Protein AF-A0A849ZB50-F1 (afdb_monomer)

Mean predicted aligned error: 14.37 Å

Solvent-accessible surface area (backbone atoms only — not comparable to full-atom values): 15977 Å² total; per-residue (Å²): 142,88,82,88,81,87,85,85,84,85,86,82,88,84,78,96,76,82,84,82,86,90,79,83,88,83,92,86,80,90,80,86,80,90,82,81,87,81,85,86,82,88,80,87,81,88,83,80,86,83,87,79,85,78,80,84,80,87,78,79,89,79,86,87,82,86,80,84,71,78,78,71,69,94,52,63,97,84,44,68,82,87,70,67,65,63,54,53,50,76,43,47,48,75,45,69,67,59,46,64,70,46,38,45,79,43,51,33,69,48,74,54,97,37,23,40,38,18,23,27,28,84,90,59,44,46,2,34,41,29,43,62,54,53,22,52,32,71,65,15,38,37,34,35,31,43,77,38,64,10,60,82,75,23,28,25,32,46,37,40,29,54,80,74,90,79,74,45,59,31,42,36,43,38,30,35,71,53,38,36,36,32,27,38,57,66,75,38,78,74,46,72,44,86,34,45,54,92,62,40,29,28,40,33,46,31,27,45,97,60,29,34,38,37,32,35,13,67,74,80,77,48,44,46,73,74,50,72,45,77,45,63,93,78,60,52,49,26,35,46,36,42,33,16,43,69,72,81,90,68,61,73,35,41,20,30,35,31,65,29,34,37,34,41,101

Radius of gyration: 25.53 Å; Cα contacts (8 Å, |Δi|>4): 528; chains: 1; bounding box: 41×83×82 Å

Foldseek 3Di:
DDDDDDDDDDDDDDDDDDDDDDDDDDDDDDDYDDDDDDDDDDDDDDDDDDDDDDDDDDDDDDDDDDDDDPPDQPAPPQFDPDQPAQDADFQQLPDVVCQVQFKDWFADWDRPPSKIKWFAAPVGAKTKIKTPFWFFQESHKKKWFFPDAWAPPKWKKKWKADDDPPAQRIWIFTDHQFKTFTAHRPRHTPFMDTDHSQQWRMWMWGHYPQKTWTWTHRPVRTIDTRDMDGRPPPVRIIMIMIIIHGDDDDRTIMIMIGRIRDHHD

Nearest PDB structures (foldseek):
  3mep-assembly1_A  TM=6.155E-01  e=5.163E-06  Pectobacterium atrosepticum SCRI1043
  2e6v-assembly4_D  TM=6.455E-01  e=1.534E-05  Canis lupus familiaris
  5zbt-assembly1_A  TM=6.927E-01  e=9.414E-05  Entamoeba histolytica HM-1:IMSS-A
  3o12-assembly1_A  TM=5.870E-01  e=2.576E-05  Saccharomyces cerevisiae
  8c8g-assembly1_B  TM=4.475E-01  e=4.364E-03  Weissella oryzae

Secondary structure (DSSP, 8-state):
-------PPP-------------------------------PPP--------------PPP------------SS-TTSPPPPPP-S-EEE-S--HHHHHHHEEEESEEEEETTEEEEE-BTTTBSEEEEESS-EE-TT-EEEEEEEEPPPTTEEEEEEEE-SSSSSS-EEEEEE-SSEEEEEETTTEEEEEEE--TTT--EEEEEEETTEEEEEEESSSSSEEEEEEEEPPTTTTEEEEEEEEEESSS-SS-EEEEEEEEE---

Structure (mmCIF, N/CA/C/O backbone):
data_AF-A0A849ZB5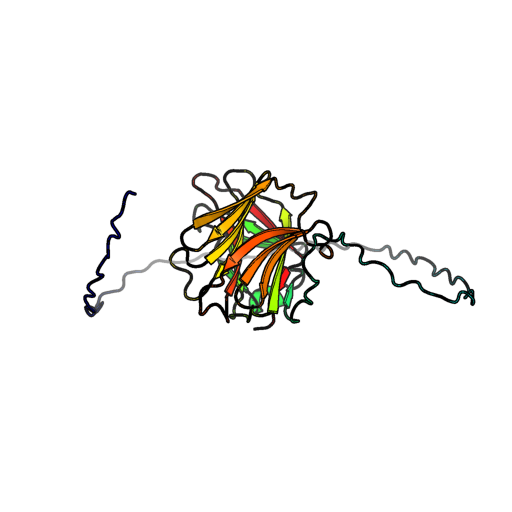0-F1
#
_entry.id   AF-A0A849ZB50-F1
#
loop_
_atom_site.group_PDB
_atom_site.id
_atom_site.type_symbol
_atom_site.label_atom_id
_atom_site.label_alt_id
_atom_site.label_comp_id
_atom_site.label_asym_id
_atom_site.label_entity_id
_atom_site.label_seq_id
_atom_site.pdbx_PDB_ins_code
_atom_site.Cartn_x
_atom_site.Cartn_y
_atom_site.Cartn_z
_atom_site.occupancy
_atom_site.B_iso_or_equiv
_atom_site.auth_seq_id
_atom_site.auth_comp_id
_atom_site.auth_asym_id
_atom_site.auth_atom_id
_atom_site.pdbx_PDB_model_num
ATOM 1 N N . MET A 1 1 ? -3.012 42.272 25.956 1.00 47.69 1 MET A N 1
ATOM 2 C CA . MET A 1 1 ? -4.357 42.435 25.358 1.00 47.69 1 MET A CA 1
ATOM 3 C C . MET A 1 1 ? -4.210 42.857 23.901 1.00 47.69 1 MET A C 1
ATOM 5 O O . MET A 1 1 ? -3.946 44.022 23.643 1.00 47.69 1 MET A O 1
ATOM 9 N N . ARG A 1 2 ? -4.326 41.927 22.950 1.00 38.00 2 ARG A N 1
ATOM 10 C CA . ARG A 1 2 ? -4.531 42.228 21.524 1.00 38.00 2 ARG A CA 1
ATOM 11 C C . ARG A 1 2 ? -5.563 41.232 20.997 1.00 38.00 2 ARG A C 1
ATOM 13 O O . ARG A 1 2 ? -5.393 40.032 21.169 1.00 38.00 2 ARG A O 1
ATOM 20 N N . ARG A 1 3 ? -6.672 41.769 20.489 1.00 45.25 3 ARG A N 1
ATOM 21 C CA . ARG A 1 3 ? -7.810 41.067 19.886 1.00 45.25 3 ARG A CA 1
ATOM 22 C C . ARG A 1 3 ? -7.753 41.225 18.364 1.00 45.25 3 ARG A C 1
ATOM 24 O O . ARG A 1 3 ? -7.306 42.269 17.899 1.00 45.25 3 ARG A O 1
ATOM 31 N N . ALA A 1 4 ? -8.396 40.258 17.704 1.00 42.94 4 ALA A N 1
ATOM 32 C CA . ALA A 1 4 ? -9.006 40.291 16.368 1.00 42.94 4 ALA A CA 1
ATOM 33 C C . ALA A 1 4 ? -8.046 40.231 15.156 1.00 42.94 4 ALA A C 1
ATOM 35 O O . ALA A 1 4 ? -6.952 40.770 15.203 1.00 42.94 4 ALA A O 1
ATOM 36 N N . GLY A 1 5 ? -8.402 39.578 14.046 1.00 41.56 5 GLY A N 1
ATOM 37 C CA . GLY A 1 5 ? -9.747 39.208 13.598 1.00 41.56 5 GLY A CA 1
ATOM 38 C C . GLY A 1 5 ? -9.802 37.905 12.800 1.00 41.56 5 GLY A C 1
ATOM 39 O O . GLY A 1 5 ? -8.839 37.505 12.154 1.00 41.56 5 GLY A O 1
ATOM 40 N N . ALA A 1 6 ? -10.964 37.262 12.883 1.00 46.72 6 ALA A N 1
ATOM 41 C CA . ALA A 1 6 ? -11.353 36.125 12.067 1.00 46.72 6 ALA A CA 1
ATOM 42 C C . ALA A 1 6 ? -11.849 36.624 10.703 1.00 46.72 6 ALA A C 1
ATOM 44 O O . ALA A 1 6 ? -12.684 37.529 10.640 1.00 46.72 6 ALA A O 1
ATOM 45 N N . LEU A 1 7 ? -11.342 36.025 9.628 1.00 48.00 7 LEU A N 1
ATOM 46 C CA . LEU A 1 7 ? -11.836 36.222 8.271 1.00 48.00 7 LEU A CA 1
ATOM 47 C C . LEU A 1 7 ? -12.874 35.125 7.988 1.00 48.00 7 LEU A C 1
ATOM 49 O O . LEU A 1 7 ? -12.538 33.945 7.969 1.00 48.00 7 LEU A O 1
ATOM 53 N N . SER A 1 8 ? -14.140 35.510 7.817 1.00 44.69 8 SER A N 1
ATOM 54 C CA . SER A 1 8 ? -15.189 34.631 7.285 1.00 44.69 8 SER A CA 1
ATOM 55 C C . SER A 1 8 ? -15.115 34.630 5.764 1.00 44.69 8 SER A C 1
ATOM 57 O O . SER A 1 8 ? -15.222 35.690 5.148 1.00 44.69 8 SER A O 1
ATOM 59 N N . LEU A 1 9 ? -14.957 33.450 5.168 1.00 49.31 9 LEU A N 1
ATOM 60 C CA . LEU A 1 9 ? -15.066 33.242 3.728 1.00 49.31 9 LEU A CA 1
ATOM 61 C C . LEU A 1 9 ? -16.471 32.718 3.410 1.00 49.31 9 LEU A C 1
ATOM 63 O O . LEU A 1 9 ? -16.878 31.666 3.895 1.00 49.31 9 LEU A O 1
ATOM 67 N N . ILE A 1 10 ? -17.209 33.483 2.609 1.00 48.28 10 ILE A N 1
ATOM 68 C CA . ILE A 1 10 ? -18.522 33.125 2.068 1.00 48.28 10 ILE A CA 1
ATOM 69 C C . ILE A 1 10 ? -18.285 32.450 0.714 1.00 48.28 10 ILE A C 1
ATOM 71 O O . ILE A 1 10 ? -17.751 33.082 -0.195 1.00 48.28 10 ILE A O 1
ATOM 75 N N . ILE A 1 11 ? -18.690 31.186 0.574 1.00 43.50 11 ILE A N 1
ATOM 76 C CA . ILE A 1 11 ? -18.728 30.482 -0.714 1.00 43.50 11 ILE A CA 1
ATOM 77 C C . ILE A 1 11 ? -20.127 30.672 -1.304 1.00 43.50 11 ILE A C 1
ATOM 79 O O . ILE A 1 11 ? -21.119 30.212 -0.740 1.00 43.50 11 ILE A O 1
ATOM 83 N N . LEU A 1 12 ? -20.203 31.376 -2.434 1.00 48.97 12 LEU A N 1
ATOM 84 C CA . LEU A 1 12 ? -21.401 31.465 -3.265 1.00 48.97 12 LEU A CA 1
ATOM 85 C C . LEU A 1 12 ? -21.352 30.357 -4.317 1.00 48.97 12 LEU A C 1
ATOM 87 O O . LEU A 1 12 ? -20.401 30.269 -5.090 1.00 48.97 12 LEU A O 1
ATOM 91 N N . GLY A 1 13 ? -22.391 29.524 -4.329 1.00 42.75 13 GLY A N 1
ATOM 92 C CA . GLY A 1 13 ? -22.624 28.526 -5.362 1.00 42.75 13 GLY A CA 1
ATOM 93 C C . GLY A 1 13 ? -23.176 29.132 -6.653 1.00 42.75 13 GLY A C 1
ATOM 94 O O . GLY A 1 13 ? -23.991 30.052 -6.632 1.00 42.75 13 GLY A O 1
ATOM 95 N N . ALA A 1 14 ? -22.744 28.562 -7.770 1.00 41.06 14 ALA A N 1
ATOM 96 C CA . ALA A 1 14 ? -23.364 28.583 -9.092 1.00 41.06 14 ALA A CA 1
ATOM 97 C C . ALA A 1 14 ? -22.643 27.478 -9.882 1.00 41.06 14 ALA A C 1
ATOM 99 O O . ALA A 1 14 ? -21.435 27.335 -9.749 1.00 41.06 14 ALA A O 1
ATOM 100 N N . GLY A 1 15 ? -23.246 26.627 -10.690 1.00 34.91 15 GLY A N 1
ATOM 101 C CA . GLY A 1 15 ? -24.595 26.486 -11.203 1.00 34.91 15 GLY A CA 1
ATOM 102 C C . GLY A 1 15 ? -24.469 25.402 -12.277 1.00 34.91 15 GLY A C 1
ATOM 103 O O . GLY A 1 15 ? -23.482 25.376 -13.011 1.00 34.91 15 GLY A O 1
ATOM 104 N N . CYS A 1 16 ? -25.409 24.464 -12.320 1.00 42.25 16 CYS A N 1
ATOM 105 C CA . CYS A 1 16 ? -25.448 23.426 -13.342 1.00 42.25 16 CYS A CA 1
ATOM 106 C C . CYS A 1 16 ? -25.582 24.070 -14.729 1.00 42.25 16 CYS A C 1
ATOM 108 O O . CYS A 1 16 ? -26.482 24.886 -14.937 1.00 42.25 16 CYS A O 1
ATOM 110 N N . VAL A 1 17 ? -24.735 23.675 -15.680 1.00 42.56 17 VAL A N 1
ATOM 111 C CA . VAL A 1 17 ? -24.965 23.927 -17.105 1.00 42.56 17 VAL A CA 1
ATOM 112 C C . VAL A 1 17 ? -24.897 22.594 -17.831 1.00 42.56 17 VAL A C 1
ATOM 114 O O . VAL A 1 17 ? -23.999 21.788 -17.600 1.00 42.56 17 VAL A O 1
ATOM 117 N N . ALA A 1 18 ? -25.929 22.372 -18.633 1.00 37.00 18 ALA A N 1
ATOM 118 C CA . ALA A 1 18 ? -26.168 21.186 -19.422 1.00 37.00 18 ALA A CA 1
ATOM 119 C C . ALA A 1 18 ? -25.193 21.044 -20.603 1.00 37.00 18 ALA A C 1
ATOM 121 O O . ALA A 1 18 ? -24.625 22.023 -21.084 1.00 37.00 18 ALA A O 1
ATOM 122 N N . ASP A 1 19 ? -25.090 19.787 -21.028 1.00 40.81 19 ASP A N 1
ATOM 123 C CA . ASP A 1 19 ? -24.633 19.208 -22.297 1.00 40.81 19 ASP A CA 1
ATOM 124 C C . ASP A 1 19 ? -24.573 20.135 -23.529 1.00 40.81 19 ASP A C 1
ATOM 126 O O . ASP A 1 19 ? -25.414 21.024 -23.707 1.00 40.81 19 ASP A O 1
ATOM 130 N N . PRO A 1 20 ? -23.699 19.798 -24.494 1.00 55.22 20 PRO A N 1
ATOM 131 C CA . PRO A 1 20 ? -24.294 19.299 -25.731 1.00 55.22 20 PRO A CA 1
ATOM 132 C C . PRO A 1 20 ? -23.613 18.051 -26.321 1.00 55.22 20 PRO A C 1
ATOM 134 O O . PRO A 1 20 ? -22.439 18.061 -26.679 1.00 55.22 20 PRO A O 1
ATOM 137 N N . VAL A 1 21 ? -24.442 17.022 -26.532 1.00 44.25 21 VAL A N 1
ATOM 138 C CA . VAL A 1 21 ? -24.738 16.378 -27.828 1.00 44.25 21 VAL A CA 1
ATOM 139 C C . VAL A 1 21 ? -23.559 16.293 -28.804 1.00 44.25 21 VAL A C 1
ATOM 141 O O . VAL A 1 21 ? -23.244 17.246 -29.518 1.00 44.25 21 VAL A O 1
ATOM 144 N N . PHE A 1 22 ? -22.997 15.089 -28.925 1.00 43.28 22 PHE A N 1
ATOM 145 C CA . PHE A 1 22 ? -22.114 14.709 -30.025 1.00 43.28 22 PHE A CA 1
ATOM 146 C C . PHE A 1 22 ? -22.928 13.972 -31.102 1.00 43.28 22 PHE A C 1
ATOM 148 O O . PHE A 1 22 ? -23.238 12.789 -30.967 1.00 43.28 22 PHE A O 1
ATOM 155 N N . GLU A 1 23 ? -23.283 14.674 -32.179 1.00 43.81 23 GLU A N 1
ATOM 156 C CA . GLU A 1 23 ? -23.720 14.062 -33.435 1.00 43.81 23 GLU A CA 1
ATOM 157 C C . GLU A 1 23 ? -22.569 14.076 -34.452 1.00 43.81 23 GLU A C 1
ATOM 159 O O . GLU A 1 23 ? -22.080 15.134 -34.838 1.00 43.81 23 GLU A O 1
ATOM 164 N N . GLY A 1 24 ? -22.230 12.894 -34.975 1.00 39.22 24 GLY A N 1
ATOM 165 C CA . GLY A 1 24 ? -22.187 12.722 -36.427 1.00 39.22 24 GLY A CA 1
ATOM 166 C C . GLY A 1 24 ? -20.837 12.568 -37.140 1.00 39.22 24 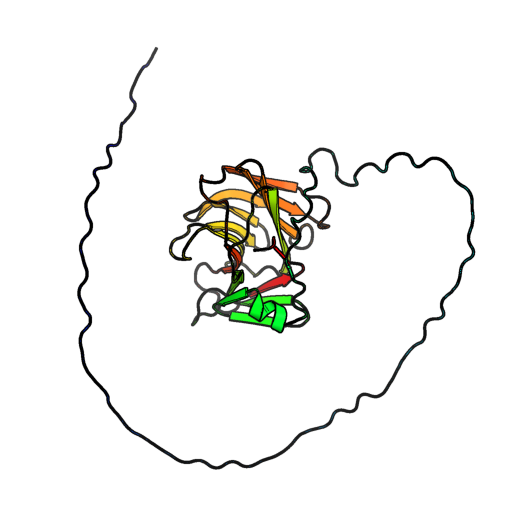GLY A C 1
ATOM 167 O O . GLY A 1 24 ? -19.966 13.429 -37.095 1.00 39.22 24 GLY A O 1
ATOM 168 N N . THR A 1 25 ? -20.831 11.538 -38.002 1.00 44.25 25 THR A N 1
ATOM 169 C CA . THR A 1 25 ? -20.002 11.316 -39.210 1.00 44.25 25 THR A CA 1
ATOM 170 C C . THR A 1 25 ? -18.591 10.768 -38.962 1.00 44.25 25 THR A C 1
ATOM 172 O O . THR A 1 25 ? -17.832 11.316 -38.185 1.00 44.25 25 THR A O 1
ATOM 175 N N . GLY A 1 26 ? -18.120 9.680 -39.570 1.00 36.53 26 GLY A N 1
ATOM 176 C CA . GLY A 1 26 ? -18.575 8.806 -40.653 1.00 36.53 26 GLY A CA 1
ATOM 177 C C . GLY A 1 26 ? -17.389 7.884 -41.037 1.00 36.53 26 GLY A C 1
ATOM 178 O O . GLY A 1 26 ? -16.274 8.124 -40.574 1.0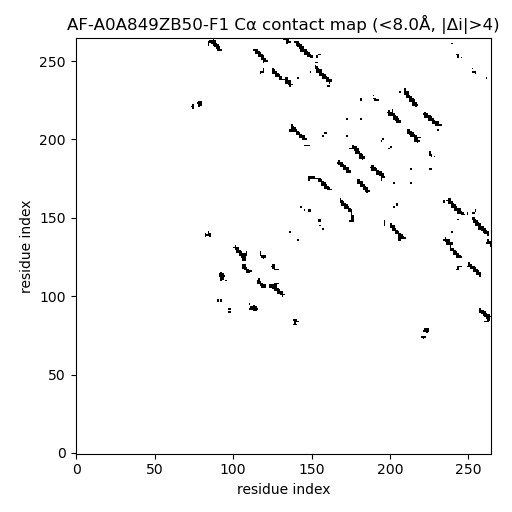0 36.53 26 GLY A O 1
ATOM 179 N N . PRO A 1 27 ? -17.590 6.821 -41.837 1.00 63.16 27 PRO A N 1
ATOM 180 C CA . PRO A 1 27 ? -16.601 5.760 -42.029 1.00 63.16 27 PRO A CA 1
ATOM 181 C C . PRO A 1 27 ? -15.718 5.960 -43.275 1.00 63.16 27 PRO A C 1
ATOM 183 O O . PRO A 1 27 ? -16.191 6.350 -44.341 1.00 63.16 27 PRO A O 1
ATOM 186 N N . SER A 1 28 ? -14.443 5.599 -43.165 1.00 52.56 28 SER A N 1
ATOM 187 C CA . SER A 1 28 ? -13.507 5.316 -44.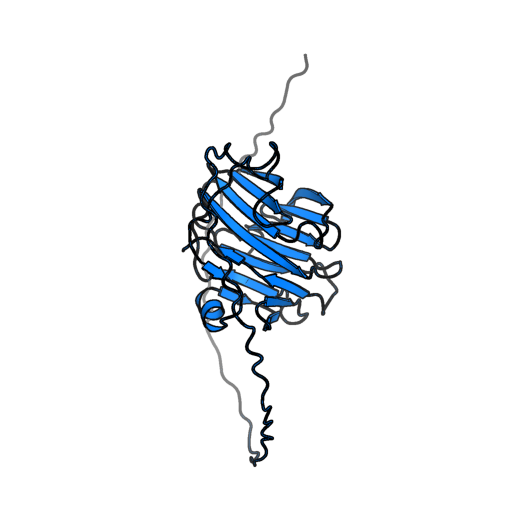265 1.00 52.56 28 SER A CA 1
ATOM 188 C C . SER A 1 28 ? -12.370 4.479 -43.664 1.00 52.56 28 SER A C 1
ATOM 190 O O . SER A 1 28 ? -12.018 4.668 -42.509 1.00 52.56 28 SER A O 1
ATOM 192 N N . GLY A 1 29 ? -11.746 3.485 -44.277 1.00 40.69 29 GLY A N 1
ATOM 193 C CA . GLY A 1 29 ? -11.794 2.836 -45.577 1.00 40.69 29 GLY A CA 1
ATOM 194 C C . GLY A 1 29 ? -10.663 1.793 -45.517 1.00 40.69 29 GLY A C 1
ATOM 195 O O . GLY A 1 29 ? -9.588 2.083 -45.013 1.00 40.69 29 GLY A O 1
ATOM 196 N N . SER A 1 30 ? -10.957 0.530 -45.823 1.00 43.53 30 SER A N 1
ATOM 197 C CA . SER A 1 30 ? -10.349 -0.253 -46.914 1.00 43.53 30 SER A CA 1
ATOM 198 C C . SER A 1 30 ? -8.844 -0.576 -46.847 1.00 43.53 30 SER A C 1
ATOM 200 O O . SER A 1 30 ? -8.003 0.315 -46.880 1.00 43.53 30 SER A O 1
ATOM 202 N N . GLY A 1 31 ? -8.537 -1.872 -46.984 1.00 40.12 31 GLY A N 1
ATOM 203 C CA . GLY A 1 31 ? -7.235 -2.413 -47.408 1.00 40.12 31 GLY A CA 1
ATOM 204 C C . GLY A 1 31 ? -6.759 -3.485 -46.433 1.00 40.12 31 GLY A C 1
ATOM 205 O O . GLY A 1 31 ? -6.360 -3.157 -45.330 1.00 40.12 31 GLY A O 1
ATOM 206 N N . GLY A 1 32 ? -6.962 -4.778 -46.700 1.00 41.16 32 GLY A N 1
ATOM 207 C CA . GLY A 1 32 ? -6.136 -5.582 -47.615 1.00 41.16 32 GLY A CA 1
ATOM 208 C C . GLY A 1 32 ? -5.056 -6.273 -46.766 1.00 41.16 32 GLY A C 1
ATOM 209 O O . GLY A 1 32 ? -4.428 -5.626 -45.950 1.00 41.16 32 GLY A O 1
ATOM 210 N N . GLY A 1 33 ? -4.781 -7.567 -46.797 1.00 40.31 33 GLY A N 1
ATOM 211 C CA . GLY A 1 33 ? -5.109 -8.648 -47.703 1.00 40.31 33 GLY A CA 1
ATOM 212 C C . GLY A 1 33 ? -3.919 -9.610 -47.644 1.00 40.31 33 GLY A C 1
ATOM 213 O O . GLY A 1 33 ? -2.803 -9.191 -47.916 1.00 40.31 33 GLY A O 1
ATOM 214 N N . GLY A 1 34 ? -4.173 -10.880 -47.320 1.00 38.62 34 GLY A N 1
ATOM 215 C CA . GLY A 1 34 ? -3.306 -12.015 -47.658 1.00 38.62 34 GLY A CA 1
ATOM 216 C C . GLY A 1 34 ? -2.099 -12.291 -46.753 1.00 38.62 34 GLY A C 1
ATOM 217 O O . GLY A 1 34 ? -1.346 -11.397 -46.394 1.00 38.62 34 GLY A O 1
ATOM 218 N N . GLY A 1 35 ? -1.866 -13.577 -46.468 1.00 37.62 35 GLY A N 1
ATOM 219 C CA . GLY A 1 35 ? -0.556 -14.034 -45.998 1.00 37.62 35 GLY A CA 1
ATOM 220 C C . GLY A 1 35 ? -0.565 -15.291 -45.138 1.00 37.62 35 GLY A C 1
ATOM 221 O O . GLY A 1 35 ? -0.378 -15.203 -43.938 1.00 37.62 35 GLY A O 1
ATOM 222 N N . ALA A 1 36 ? -0.803 -16.431 -45.784 1.00 39.94 36 ALA A N 1
ATOM 223 C CA . ALA A 1 36 ? -0.463 -17.810 -45.412 1.00 39.94 36 ALA A CA 1
ATOM 224 C C . ALA A 1 36 ? 0.217 -18.114 -44.049 1.00 39.94 36 ALA A C 1
ATOM 226 O O . ALA A 1 36 ? 1.311 -17.642 -43.753 1.00 39.94 36 ALA A O 1
ATOM 227 N N . SER A 1 37 ? -0.352 -19.086 -43.323 1.00 45.31 37 SER A N 1
ATOM 228 C CA . SER A 1 37 ? 0.400 -20.003 -42.444 1.00 45.31 37 SER A CA 1
ATOM 229 C C . SER A 1 37 ? 1.351 -20.889 -43.273 1.00 45.31 37 SER A C 1
ATOM 231 O O . SER A 1 37 ? 1.044 -21.167 -44.437 1.00 45.31 37 SER A O 1
ATOM 233 N N . PRO A 1 38 ? 2.463 -21.398 -42.701 1.00 58.44 38 PRO A N 1
ATOM 234 C CA . PRO A 1 38 ? 2.359 -22.682 -41.996 1.00 58.44 38 PRO A CA 1
ATOM 235 C C . PRO A 1 38 ? 3.292 -22.875 -40.777 1.00 58.44 38 PRO A C 1
ATOM 237 O O . PRO A 1 38 ? 4.425 -22.420 -40.757 1.00 58.44 38 PRO A O 1
ATOM 240 N N . ALA A 1 39 ? 2.759 -23.637 -39.816 1.00 45.22 39 ALA A N 1
ATOM 241 C CA . ALA A 1 39 ? 3.324 -24.795 -39.106 1.00 45.22 39 ALA A CA 1
ATOM 242 C C . ALA A 1 39 ? 4.722 -24.784 -38.437 1.00 45.22 39 ALA A C 1
ATOM 244 O O . ALA A 1 39 ? 5.707 -24.267 -38.947 1.00 45.22 39 ALA A O 1
ATOM 245 N N . THR A 1 40 ? 4.776 -25.618 -37.382 1.00 44.47 40 THR A N 1
ATOM 246 C CA . THR A 1 40 ? 5.939 -26.273 -36.735 1.00 44.47 40 THR A CA 1
ATOM 247 C C . THR A 1 40 ? 6.808 -25.374 -35.844 1.00 44.47 40 THR A C 1
ATOM 249 O O . THR A 1 40 ? 7.143 -24.266 -36.216 1.00 44.47 40 THR A O 1
ATOM 252 N N . THR A 1 41 ? 7.200 -25.741 -34.620 1.00 47.09 41 THR A N 1
ATOM 253 C CA . THR A 1 41 ? 7.438 -27.070 -34.029 1.00 47.09 41 THR A CA 1
ATOM 254 C C . THR A 1 41 ? 7.498 -26.923 -32.505 1.00 47.09 41 THR A C 1
ATOM 256 O O . THR A 1 41 ? 8.130 -25.997 -32.006 1.00 47.09 41 THR A O 1
ATOM 259 N N . SER A 1 42 ? 6.903 -27.859 -31.769 1.00 50.41 42 SER A N 1
ATOM 260 C CA . SER A 1 42 ? 7.168 -28.060 -30.341 1.00 50.41 42 SER A CA 1
ATOM 261 C C . SER A 1 42 ? 8.547 -28.697 -30.136 1.00 50.41 42 SER A C 1
ATOM 263 O O . SER A 1 42 ? 8.882 -29.638 -30.858 1.00 50.41 42 SER A O 1
ATOM 265 N N . PRO A 1 43 ? 9.283 -28.316 -29.086 1.00 65.56 43 PRO A N 1
ATOM 266 C CA . PRO A 1 43 ? 10.111 -29.258 -28.357 1.00 65.56 43 PRO A CA 1
ATOM 267 C C . PRO A 1 43 ? 9.420 -29.641 -27.045 1.00 65.56 43 PRO A C 1
ATOM 269 O O . PRO A 1 43 ? 9.105 -28.804 -26.205 1.00 65.56 43 PRO A O 1
ATOM 272 N N . ALA A 1 44 ? 9.187 -30.942 -26.893 1.00 49.50 44 ALA A N 1
ATOM 273 C CA . ALA A 1 44 ? 8.910 -31.562 -25.612 1.00 49.50 44 ALA A CA 1
ATOM 274 C C . ALA A 1 44 ? 10.199 -31.561 -24.779 1.00 49.50 44 ALA A C 1
ATOM 276 O O . ALA A 1 44 ? 11.205 -32.133 -25.198 1.00 49.50 44 ALA A O 1
ATOM 277 N N . SER A 1 45 ? 10.166 -30.953 -23.599 1.00 59.41 45 SER A N 1
ATOM 278 C CA . SER A 1 45 ? 11.174 -31.142 -22.558 1.00 59.41 45 SER A CA 1
ATOM 279 C C . SER A 1 45 ? 10.605 -32.071 -21.489 1.00 59.41 45 SER A C 1
ATOM 281 O O . SER A 1 45 ? 9.872 -31.677 -20.589 1.00 59.41 45 SER A O 1
ATOM 283 N N . THR A 1 46 ? 10.957 -33.347 -21.609 1.00 50.44 46 THR A N 1
ATOM 284 C CA . THR A 1 46 ? 10.962 -34.312 -20.509 1.00 50.44 46 THR A CA 1
ATOM 285 C C . THR A 1 46 ? 11.976 -33.874 -19.454 1.00 50.44 46 THR A C 1
ATOM 287 O O . THR A 1 46 ? 13.177 -33.902 -19.725 1.00 50.44 46 THR A O 1
ATOM 290 N N . SER A 1 47 ? 11.519 -33.537 -18.249 1.00 56.88 47 SER A N 1
ATOM 291 C CA . SER A 1 47 ? 12.339 -33.616 -17.040 1.00 56.88 47 SER A CA 1
ATOM 292 C C . SER A 1 47 ? 11.810 -34.739 -16.150 1.00 56.88 47 SER A C 1
ATOM 294 O O . SER A 1 47 ? 10.663 -34.773 -15.707 1.00 56.88 47 SER A O 1
ATOM 296 N N . THR A 1 48 ? 12.683 -35.720 -15.972 1.00 52.31 48 THR A N 1
ATOM 297 C CA . THR A 1 48 ? 12.483 -36.949 -15.218 1.00 52.31 48 THR A CA 1
ATOM 298 C C . THR A 1 48 ? 13.112 -36.766 -13.839 1.00 52.31 48 THR A C 1
ATOM 300 O O . THR A 1 48 ? 14.285 -36.425 -13.752 1.00 52.31 48 THR A O 1
ATOM 303 N N . SER A 1 49 ? 12.319 -37.050 -12.802 1.00 50.06 49 SER A N 1
ATOM 304 C CA . SER A 1 49 ? 12.697 -37.609 -11.492 1.00 50.06 49 SER A CA 1
ATOM 305 C C . SER A 1 49 ? 13.715 -36.884 -10.600 1.00 50.06 49 SER A C 1
ATOM 307 O O . SER A 1 49 ? 14.902 -36.848 -10.893 1.00 50.06 49 SER A O 1
ATOM 309 N N . ALA A 1 50 ? 13.284 -36.565 -9.376 1.00 54.84 50 ALA A N 1
ATOM 310 C CA . ALA A 1 50 ? 13.819 -37.203 -8.164 1.00 54.84 50 ALA A CA 1
ATOM 311 C C . ALA A 1 50 ? 12.953 -36.836 -6.949 1.00 54.84 50 ALA A C 1
ATOM 313 O O . ALA A 1 50 ? 13.069 -35.766 -6.361 1.00 54.84 50 ALA A O 1
ATOM 314 N N . SER A 1 51 ? 12.068 -37.754 -6.575 1.00 50.78 51 SER A N 1
ATOM 315 C CA . SER A 1 51 ? 11.385 -37.778 -5.287 1.00 50.78 51 SER A CA 1
ATOM 316 C C . SER A 1 51 ? 12.352 -38.287 -4.217 1.00 50.78 51 SER A C 1
ATOM 318 O O . SER A 1 51 ? 12.678 -39.476 -4.201 1.00 50.78 51 SER A O 1
ATOM 320 N N . THR A 1 52 ? 12.790 -37.408 -3.318 1.00 54.19 52 THR A N 1
ATOM 321 C CA . THR A 1 52 ? 13.491 -37.802 -2.091 1.00 54.19 52 THR A CA 1
ATOM 322 C C . THR A 1 52 ? 12.464 -37.885 -0.970 1.00 54.19 52 THR A C 1
ATOM 324 O O . THR A 1 52 ? 11.945 -36.875 -0.503 1.00 54.19 52 THR A O 1
ATOM 327 N N . ALA A 1 53 ? 12.138 -39.112 -0.572 1.00 50.19 53 ALA A N 1
ATOM 328 C CA . ALA A 1 53 ? 11.346 -39.391 0.612 1.00 50.19 53 ALA A CA 1
ATOM 329 C C . ALA A 1 53 ? 12.185 -39.068 1.856 1.00 50.19 53 ALA A C 1
ATOM 331 O O . ALA A 1 53 ? 13.125 -39.795 2.178 1.00 50.19 53 ALA A O 1
ATOM 332 N N . THR A 1 54 ? 11.854 -37.983 2.552 1.00 54.31 54 THR A N 1
ATOM 333 C CA . THR A 1 54 ? 12.408 -37.716 3.881 1.00 54.31 54 THR A CA 1
ATOM 334 C C . THR A 1 54 ? 11.588 -38.481 4.909 1.00 54.31 54 THR A C 1
ATOM 336 O O . THR A 1 54 ? 10.404 -38.226 5.119 1.00 54.31 54 THR A O 1
ATOM 339 N N . THR A 1 55 ? 12.247 -39.457 5.520 1.00 56.06 55 THR A N 1
ATOM 340 C CA . THR A 1 55 ? 11.780 -40.285 6.627 1.00 56.06 55 THR A CA 1
ATOM 341 C C . THR A 1 55 ? 11.209 -39.433 7.760 1.00 56.06 55 THR A C 1
ATOM 343 O O . THR A 1 55 ? 11.916 -38.632 8.374 1.00 56.06 55 THR A O 1
ATOM 346 N N . ALA A 1 56 ? 9.931 -39.654 8.067 1.00 47.72 56 ALA A N 1
ATOM 347 C CA . ALA A 1 56 ? 9.301 -39.185 9.288 1.00 47.72 56 ALA A CA 1
ATOM 348 C C . ALA A 1 56 ? 10.011 -39.817 10.494 1.00 47.72 56 ALA A C 1
ATOM 350 O O . ALA A 1 56 ? 10.005 -41.038 10.661 1.00 47.72 56 ALA A O 1
ATOM 351 N N . THR A 1 57 ? 10.631 -38.984 11.328 1.00 51.91 57 THR A N 1
ATOM 352 C CA . THR A 1 57 ? 11.117 -39.413 12.641 1.00 51.91 57 THR A CA 1
ATOM 353 C C . THR A 1 57 ? 10.023 -39.108 13.650 1.00 51.91 57 THR A C 1
ATOM 355 O O . THR A 1 57 ? 9.805 -37.962 14.028 1.00 51.91 57 THR A O 1
ATOM 358 N N . THR A 1 58 ? 9.300 -40.151 14.042 1.00 50.66 58 THR A N 1
ATOM 359 C CA . THR A 1 58 ? 8.328 -40.125 15.133 1.00 50.66 58 THR A CA 1
ATOM 360 C C . THR A 1 58 ? 9.091 -40.062 16.453 1.00 50.66 58 THR A C 1
ATOM 362 O O . THR A 1 58 ? 9.605 -41.080 16.917 1.00 50.66 58 THR A O 1
ATOM 365 N N . THR A 1 59 ? 9.194 -38.882 17.063 1.00 47.62 59 THR A N 1
ATOM 366 C CA . THR A 1 59 ? 9.658 -38.747 18.448 1.00 47.62 59 THR A CA 1
ATOM 367 C C . THR A 1 59 ? 8.478 -38.741 19.409 1.00 47.62 59 THR A C 1
ATOM 369 O O . THR A 1 59 ? 7.523 -37.977 19.300 1.00 47.62 59 THR A O 1
ATOM 372 N N . THR A 1 60 ? 8.584 -39.682 20.333 1.00 52.97 60 THR A N 1
ATOM 373 C CA . THR A 1 60 ? 7.683 -40.068 21.408 1.00 52.97 60 THR A CA 1
ATOM 374 C C . THR A 1 60 ? 7.251 -38.909 22.303 1.00 52.97 60 THR A C 1
ATOM 376 O O . THR A 1 60 ? 8.057 -38.075 22.710 1.00 52.97 60 THR A O 1
ATOM 379 N N . ALA A 1 61 ? 5.968 -38.943 22.665 1.00 46.28 61 ALA A N 1
ATOM 380 C CA . ALA A 1 61 ? 5.327 -38.105 23.664 1.00 46.28 61 ALA A CA 1
ATOM 381 C C . ALA A 1 61 ? 6.052 -38.149 25.022 1.00 46.28 61 ALA A C 1
ATOM 383 O O . ALA A 1 61 ? 6.169 -39.206 25.645 1.00 46.28 61 ALA A O 1
ATOM 384 N N . GLY A 1 62 ? 6.479 -36.979 25.495 1.00 48.66 62 GLY A N 1
ATOM 385 C CA . GLY A 1 62 ? 6.776 -36.714 26.897 1.00 48.66 62 GLY A CA 1
ATOM 386 C C . GLY A 1 62 ? 5.606 -35.956 27.513 1.00 48.66 62 GLY A C 1
ATOM 387 O O . GLY A 1 62 ? 5.359 -34.808 27.160 1.00 48.66 62 GLY A O 1
ATOM 388 N N . ALA A 1 63 ? 4.868 -36.618 28.399 1.00 54.34 63 ALA A N 1
ATOM 389 C CA . ALA A 1 63 ? 3.878 -35.987 29.258 1.00 54.34 63 ALA A CA 1
ATOM 390 C C . ALA A 1 63 ? 4.575 -35.295 30.441 1.00 54.34 63 ALA A C 1
ATOM 392 O O . ALA A 1 63 ? 5.455 -35.892 31.060 1.00 54.34 63 ALA A O 1
ATOM 393 N N . GLY A 1 64 ? 4.124 -34.087 30.788 1.00 48.22 64 GLY A N 1
ATOM 394 C CA . GLY A 1 64 ? 4.385 -33.462 32.088 1.00 48.22 64 GLY A CA 1
ATOM 395 C C . GLY A 1 64 ? 4.878 -32.020 31.997 1.00 48.22 64 GLY A C 1
ATOM 396 O O . GLY A 1 64 ? 5.971 -31.774 31.498 1.00 48.22 64 GLY A O 1
ATOM 397 N N . GLY A 1 65 ? 4.093 -31.080 32.530 1.00 45.31 65 GLY A N 1
ATOM 398 C CA . GLY A 1 65 ? 4.534 -29.700 32.736 1.00 45.31 65 GLY A CA 1
ATOM 399 C C . GLY A 1 65 ? 3.387 -28.704 32.849 1.00 45.31 65 GLY A C 1
ATOM 400 O O . GLY A 1 65 ? 3.081 -28.006 31.890 1.00 45.31 65 GLY A O 1
ATOM 401 N N . ASP A 1 66 ? 2.757 -28.667 34.019 1.00 50.59 66 ASP A N 1
ATOM 402 C CA . ASP A 1 66 ? 1.752 -27.688 34.428 1.00 50.59 66 ASP A CA 1
ATOM 403 C C . ASP A 1 66 ? 2.278 -26.237 34.407 1.00 50.59 66 ASP A C 1
ATOM 405 O O . ASP A 1 66 ? 3.423 -25.978 34.775 1.00 50.59 66 ASP A O 1
ATOM 409 N N . GLY A 1 67 ? 1.395 -25.282 34.077 1.00 49.12 67 GLY A N 1
ATOM 410 C CA . GLY A 1 67 ? 1.544 -23.868 34.453 1.00 49.12 67 GLY A CA 1
ATOM 411 C C . GLY A 1 67 ? 2.078 -22.922 33.373 1.00 49.12 67 GLY A C 1
ATOM 412 O O . GLY A 1 67 ? 3.110 -22.286 33.569 1.00 49.12 67 GLY A O 1
ATOM 413 N N . GLY A 1 68 ? 1.359 -22.776 32.256 1.00 44.75 68 GLY A N 1
ATOM 414 C CA . GLY A 1 68 ? 1.642 -21.736 31.263 1.00 44.75 68 GLY A CA 1
ATOM 415 C C . GLY A 1 68 ? 1.347 -20.343 31.820 1.00 44.75 68 GLY A C 1
ATOM 416 O O . GLY A 1 68 ? 0.196 -19.907 31.828 1.00 44.75 68 GLY A O 1
ATOM 417 N N . ALA A 1 69 ? 2.385 -19.652 32.294 1.00 50.97 69 ALA A N 1
ATOM 418 C CA . ALA A 1 69 ? 2.365 -18.203 32.439 1.00 50.97 69 ALA A CA 1
ATOM 419 C C . ALA A 1 69 ? 1.972 -17.598 31.084 1.00 50.97 69 ALA A C 1
ATOM 421 O O . ALA A 1 69 ? 2.504 -18.016 30.054 1.00 50.97 69 ALA A O 1
ATOM 422 N N . GLY A 1 70 ? 0.994 -16.688 31.086 1.00 48.75 70 GLY A N 1
ATOM 423 C CA . GLY A 1 70 ? 0.490 -16.047 29.875 1.00 48.75 70 GLY A CA 1
ATOM 424 C C . GLY A 1 70 ? 1.655 -15.507 29.059 1.00 48.75 70 GLY A C 1
ATOM 425 O O . GLY A 1 70 ? 2.401 -14.669 29.557 1.00 48.75 70 GLY A O 1
ATOM 426 N N . GLY A 1 71 ? 1.834 -16.049 27.853 1.00 48.97 71 GLY A N 1
ATOM 427 C CA . GLY A 1 71 ? 2.844 -15.570 26.925 1.00 48.97 71 GLY A CA 1
ATOM 428 C C . GLY A 1 71 ? 2.576 -14.097 26.680 1.00 48.97 71 GLY A C 1
ATOM 429 O O . GLY A 1 71 ? 1.543 -13.747 26.109 1.00 48.97 71 GLY A O 1
ATOM 430 N N . GLU A 1 72 ? 3.461 -13.251 27.195 1.00 58.38 72 GLU A N 1
ATOM 431 C CA . GLU A 1 72 ? 3.459 -11.830 26.895 1.00 58.38 72 GLU A CA 1
ATOM 432 C C . GLU A 1 72 ? 3.454 -11.689 25.372 1.00 58.38 72 GLU A C 1
ATOM 434 O O . GLU A 1 72 ? 4.138 -12.438 24.664 1.00 58.38 72 GLU A O 1
ATOM 439 N N . SER A 1 73 ? 2.607 -10.791 24.868 1.00 62.19 73 SER A N 1
ATOM 440 C CA . SER A 1 73 ? 2.575 -10.492 23.442 1.00 62.19 73 SER A CA 1
ATOM 441 C C . SER A 1 73 ? 4.008 -10.181 22.994 1.00 62.19 73 SER A C 1
ATOM 443 O O . SER A 1 73 ? 4.680 -9.402 23.671 1.00 62.19 73 SER A O 1
ATOM 445 N N . PRO A 1 74 ? 4.504 -10.753 21.881 1.00 69.94 74 PRO A N 1
ATOM 446 C CA . PRO A 1 74 ? 5.856 -10.467 21.387 1.00 69.94 74 PRO A CA 1
ATOM 447 C C . PRO A 1 74 ? 6.052 -8.984 21.017 1.00 69.94 74 PRO A C 1
ATOM 449 O O . PRO A 1 74 ? 7.167 -8.536 20.757 1.00 69.94 74 PRO A O 1
ATOM 452 N N . CYS A 1 75 ? 4.960 -8.227 20.999 1.00 77.06 75 CYS A N 1
ATOM 453 C CA . CYS A 1 75 ? 4.887 -6.820 20.687 1.00 77.06 75 CYS A CA 1
ATOM 454 C C . CYS A 1 75 ? 5.075 -5.970 21.954 1.00 77.06 75 CYS A C 1
ATOM 456 O O . CYS A 1 75 ? 4.275 -6.053 22.883 1.00 77.06 75 CYS A O 1
ATOM 458 N N . THR A 1 76 ? 6.120 -5.139 21.993 1.00 70.88 76 THR A N 1
ATOM 459 C CA . THR A 1 76 ? 6.378 -4.194 23.095 1.00 70.88 76 THR A CA 1
ATOM 460 C C . THR A 1 76 ? 5.286 -3.116 23.192 1.00 70.88 76 THR A C 1
ATOM 462 O O . THR A 1 76 ? 4.724 -2.728 22.171 1.00 70.88 76 THR A O 1
ATOM 465 N N . ASP A 1 77 ? 5.046 -2.583 24.395 1.00 55.25 77 ASP A N 1
ATOM 466 C CA . ASP A 1 77 ? 3.896 -1.752 24.826 1.00 55.25 77 ASP A CA 1
ATOM 467 C C . ASP A 1 77 ? 3.511 -0.498 23.993 1.00 55.25 77 ASP A C 1
ATOM 469 O O . ASP A 1 77 ? 2.481 0.115 24.267 1.00 55.25 77 ASP A O 1
ATOM 473 N N . GLU A 1 78 ? 4.277 -0.099 22.974 1.00 59.12 78 GLU A N 1
ATOM 474 C CA . GLU A 1 78 ? 3.919 1.007 22.059 1.00 59.12 78 GLU A CA 1
ATOM 475 C C . GLU A 1 78 ? 3.131 0.563 20.813 1.00 59.12 78 GLU A C 1
ATOM 477 O O . GLU A 1 78 ? 2.861 1.370 19.921 1.00 59.12 78 GLU A O 1
ATOM 482 N N . GLN A 1 79 ? 2.756 -0.712 20.716 1.00 62.69 79 GLN A N 1
ATOM 483 C CA . GLN A 1 79 ? 2.132 -1.244 19.508 1.00 62.69 79 GLN A CA 1
ATOM 484 C C . GLN A 1 79 ? 0.607 -1.173 19.536 1.00 62.69 79 GLN A C 1
ATOM 486 O O . GLN A 1 79 ? -0.045 -1.387 20.559 1.00 62.69 79 GLN A O 1
ATOM 491 N N . SER A 1 80 ? 0.039 -0.854 18.372 1.00 64.12 80 SER A N 1
ATOM 492 C CA . SER A 1 80 ? -1.405 -0.766 18.173 1.00 64.12 80 SER A CA 1
ATOM 493 C C . SER A 1 80 ? -2.097 -2.075 18.579 1.00 64.12 80 SER A C 1
ATOM 495 O O . SER A 1 80 ? -1.548 -3.147 18.298 1.00 64.12 80 SER A O 1
ATOM 497 N N . PRO A 1 81 ? -3.285 -2.032 19.222 1.00 64.69 81 PRO A N 1
ATOM 498 C CA . PRO A 1 81 ? -4.031 -3.242 19.541 1.00 64.69 81 PRO A CA 1
ATOM 499 C C . PRO A 1 81 ? -4.191 -4.108 18.290 1.00 64.69 81 PRO A C 1
ATOM 501 O O . PRO A 1 81 ? -4.483 -3.613 17.202 1.00 64.69 81 PRO A O 1
ATOM 504 N N . TRP A 1 82 ? -3.961 -5.410 18.444 1.00 64.94 82 TRP A N 1
ATOM 505 C CA . TRP A 1 82 ? -4.091 -6.357 17.346 1.00 64.94 82 TRP A CA 1
ATOM 506 C C . TRP A 1 82 ? -5.531 -6.341 16.820 1.00 64.94 82 TRP A C 1
ATOM 508 O O . TRP A 1 82 ? -6.465 -6.678 17.548 1.00 64.94 82 TRP A O 1
ATOM 518 N N . PHE A 1 83 ? -5.699 -5.947 15.557 1.00 66.62 83 PHE A N 1
ATOM 519 C CA . PHE A 1 83 ? -6.957 -6.088 14.835 1.00 66.62 83 PHE A CA 1
ATOM 520 C C . PHE A 1 83 ? -6.882 -7.363 13.993 1.00 66.62 83 PHE A C 1
ATOM 522 O O . PHE A 1 83 ? -5.965 -7.483 13.172 1.00 66.62 83 PHE A O 1
ATOM 529 N N . PRO A 1 84 ? -7.810 -8.321 14.165 1.00 65.12 84 PRO A N 1
ATOM 530 C CA . PRO A 1 84 ? -7.947 -9.384 13.188 1.00 65.12 84 PRO A CA 1
ATOM 531 C C . PRO A 1 84 ? -8.273 -8.747 11.835 1.00 65.12 84 PRO A C 1
ATOM 533 O O . PRO A 1 84 ? -9.076 -7.818 11.758 1.00 65.12 84 PRO A O 1
ATOM 536 N N . ALA A 1 85 ? -7.677 -9.258 10.757 1.00 67.19 85 ALA A N 1
ATOM 537 C CA . ALA A 1 85 ? -8.230 -8.995 9.435 1.00 67.19 85 ALA A CA 1
ATOM 538 C C . ALA A 1 85 ? -9.716 -9.384 9.469 1.00 67.19 85 ALA A C 1
ATOM 540 O O . ALA A 1 85 ? -10.047 -10.440 10.017 1.00 67.19 85 ALA A O 1
ATOM 541 N N . CYS A 1 86 ? -10.600 -8.552 8.918 1.00 80.88 86 CYS A N 1
ATOM 542 C CA . CYS A 1 86 ? -12.056 -8.750 8.935 1.00 80.88 86 CYS A CA 1
ATOM 543 C C . CYS A 1 86 ? -12.538 -9.941 8.080 1.00 80.88 86 CYS A C 1
ATOM 545 O O . CYS A 1 86 ? -13.603 -9.901 7.469 1.00 80.88 86 CYS A O 1
ATOM 547 N N . GLY A 1 87 ? -11.741 -11.007 7.986 1.00 75.56 87 GLY A N 1
ATOM 548 C CA . GLY A 1 87 ? -11.790 -11.933 6.869 1.00 75.56 87 GLY A CA 1
ATOM 549 C C . GLY A 1 87 ? -11.493 -11.211 5.554 1.00 75.56 87 GLY A C 1
ATOM 550 O O . GLY A 1 87 ? -11.045 -10.066 5.543 1.00 75.56 87 GLY A O 1
ATOM 551 N N . GLY A 1 88 ? -11.749 -11.899 4.448 1.00 86.81 88 GLY A N 1
ATOM 552 C CA . GLY A 1 88 ? -11.618 -11.333 3.111 1.00 86.81 88 GLY A CA 1
ATOM 553 C C . GLY A 1 88 ? -10.569 -12.029 2.262 1.00 86.81 88 GLY A C 1
ATOM 554 O O . GLY A 1 88 ? -10.256 -13.205 2.466 1.00 86.81 88 GLY A O 1
ATOM 555 N N . LEU A 1 89 ? -10.087 -11.295 1.266 1.00 89.19 89 LEU A N 1
ATOM 556 C CA . LEU A 1 89 ? -9.132 -11.785 0.289 1.00 89.19 89 LEU A CA 1
ATOM 557 C C . LEU A 1 89 ? -7.735 -11.789 0.911 1.00 89.19 89 LEU A C 1
ATOM 559 O O . LEU A 1 89 ? -7.205 -10.739 1.271 1.00 89.19 89 LEU A O 1
ATOM 563 N N . VAL A 1 90 ? -7.142 -12.978 1.005 1.00 92.62 90 VAL A N 1
ATOM 564 C CA . VAL A 1 90 ? -5.698 -13.135 1.178 1.00 92.62 90 VAL A CA 1
ATOM 565 C C . VAL A 1 90 ? -5.149 -13.515 -0.184 1.00 92.62 90 VAL A C 1
ATOM 567 O O . VAL A 1 90 ? -5.400 -14.616 -0.662 1.00 92.62 90 VAL A O 1
ATOM 570 N N . GLU A 1 91 ? -4.469 -12.571 -0.813 1.00 91.06 91 GLU A N 1
ATOM 571 C CA . GLU A 1 91 ? -3.917 -12.704 -2.150 1.00 91.06 91 GLU A CA 1
ATOM 572 C C . GLU A 1 91 ? -2.411 -12.959 -2.055 1.00 91.06 91 GLU A C 1
ATOM 574 O O . GLU A 1 91 ? -1.650 -12.130 -1.544 1.00 91.06 91 GLU A O 1
ATOM 579 N N . THR A 1 92 ? -2.021 -14.136 -2.535 1.00 93.19 92 THR A N 1
ATOM 580 C CA . THR A 1 92 ? -0.639 -14.612 -2.691 1.00 93.19 92 THR A CA 1
ATOM 581 C C . THR A 1 92 ? -0.204 -14.617 -4.155 1.00 93.19 92 THR A C 1
ATOM 583 O O . THR A 1 92 ? 0.867 -15.115 -4.475 1.00 93.19 92 THR A O 1
ATOM 586 N N . PHE A 1 93 ? -1.051 -14.114 -5.063 1.00 92.81 93 PHE A N 1
ATOM 587 C CA . PHE A 1 93 ? -0.805 -13.992 -6.500 1.00 92.81 93 PHE A CA 1
ATOM 588 C C . PHE A 1 93 ? -0.353 -15.299 -7.178 1.00 92.81 93 PHE A C 1
ATOM 590 O O . PHE A 1 93 ? 0.289 -15.286 -8.228 1.00 92.81 93 PHE A O 1
ATOM 597 N N . ASP A 1 94 ? -0.694 -16.447 -6.593 1.00 93.50 94 ASP A N 1
ATOM 598 C CA . ASP A 1 94 ? -0.424 -17.792 -7.105 1.00 93.50 94 ASP A CA 1
ATOM 599 C C . ASP A 1 94 ? -1.565 -18.321 -7.989 1.00 93.50 94 ASP A C 1
ATOM 601 O O . ASP A 1 94 ? -1.384 -19.297 -8.722 1.00 93.50 94 ASP A O 1
ATOM 605 N N . ASP A 1 95 ? -2.717 -17.642 -7.980 1.00 90.62 95 ASP A N 1
ATOM 606 C CA . ASP A 1 95 ? -3.871 -17.929 -8.829 1.00 90.62 95 ASP A CA 1
ATOM 607 C C . ASP A 1 95 ? -4.295 -16.696 -9.648 1.00 90.62 95 ASP A C 1
ATOM 609 O O . ASP A 1 95 ? -4.996 -15.791 -9.187 1.00 90.62 95 ASP A O 1
ATOM 613 N N . ALA A 1 96 ? -3.925 -16.694 -10.931 1.00 88.81 96 ALA A N 1
ATOM 614 C CA . ALA A 1 96 ? -4.282 -15.627 -11.864 1.00 88.81 96 ALA A CA 1
ATOM 615 C C . ALA A 1 96 ? -5.804 -15.451 -12.051 1.00 88.81 96 ALA A C 1
ATOM 617 O O . ALA A 1 96 ? -6.254 -14.362 -12.417 1.00 88.81 96 ALA A O 1
ATOM 618 N N . ALA A 1 97 ? -6.615 -16.490 -11.818 1.00 88.38 97 ALA A N 1
ATOM 619 C CA . ALA A 1 97 ? -8.069 -16.382 -11.902 1.00 88.38 97 ALA A CA 1
ATOM 620 C C . ALA A 1 97 ? -8.649 -15.643 -10.688 1.00 88.38 97 ALA A C 1
ATOM 622 O O . ALA A 1 97 ? -9.566 -14.836 -10.859 1.00 88.38 97 ALA A O 1
ATOM 623 N N . VAL A 1 98 ? -8.098 -15.870 -9.490 1.00 90.44 98 VAL A N 1
ATOM 624 C CA . VAL A 1 98 ? -8.455 -15.106 -8.281 1.00 90.44 98 VAL A CA 1
ATOM 625 C C . VAL A 1 98 ? -8.085 -13.640 -8.467 1.00 90.44 98 VAL A C 1
ATOM 627 O O . VAL A 1 98 ? -8.931 -12.772 -8.222 1.00 90.44 98 VAL A O 1
ATOM 630 N N . PHE A 1 99 ? -6.893 -13.370 -9.010 1.00 93.19 99 PHE A N 1
ATOM 631 C CA . PHE A 1 99 ? -6.472 -12.012 -9.330 1.00 93.19 99 PHE A CA 1
ATOM 632 C C . PHE A 1 99 ? -7.453 -11.329 -10.296 1.00 93.19 99 PHE A C 1
ATOM 634 O O . PHE A 1 99 ? -8.016 -10.283 -9.978 1.00 93.19 99 PHE A O 1
ATOM 641 N N . ALA A 1 100 ? -7.737 -11.950 -11.447 1.00 91.88 100 ALA A N 1
ATOM 642 C CA . ALA A 1 100 ? -8.620 -11.380 -12.468 1.00 91.88 100 ALA A CA 1
ATOM 643 C C . ALA A 1 100 ? -10.071 -11.171 -11.995 1.00 91.88 100 ALA A C 1
ATOM 645 O O . ALA A 1 100 ? -10.772 -10.310 -12.525 1.00 91.88 100 ALA A O 1
ATOM 646 N N . ALA A 1 101 ? -10.540 -11.961 -11.025 1.00 93.62 101 ALA A N 1
ATOM 647 C CA . ALA A 1 101 ? -11.871 -11.807 -10.441 1.00 93.62 101 ALA A CA 1
ATOM 648 C C . ALA A 1 101 ? -11.928 -10.719 -9.357 1.00 93.62 101 ALA A C 1
ATOM 650 O O . ALA A 1 101 ? -12.979 -10.106 -9.162 1.00 93.62 101 ALA A O 1
ATOM 651 N N . SER A 1 102 ? -10.822 -10.496 -8.647 1.00 94.44 102 SER A N 1
ATOM 652 C CA . SER A 1 102 ? -10.792 -9.652 -7.447 1.00 94.44 102 SER A CA 1
ATOM 653 C C . SER A 1 102 ? -10.199 -8.266 -7.691 1.00 94.44 102 SER A C 1
ATOM 655 O O . SER A 1 102 ? -10.429 -7.359 -6.887 1.00 94.44 102 SER A O 1
ATOM 657 N N . TRP A 1 103 ? -9.480 -8.078 -8.800 1.00 95.75 103 TRP A N 1
ATOM 658 C CA . TRP A 1 103 ? -8.722 -6.866 -9.093 1.00 95.75 103 TRP A CA 1
ATOM 659 C C . TRP A 1 103 ? -9.061 -6.266 -10.460 1.00 95.75 103 TRP A C 1
ATOM 661 O O . TRP A 1 103 ? -9.250 -6.957 -11.458 1.00 95.75 103 TRP A O 1
ATOM 671 N N . VAL A 1 104 ? -9.083 -4.938 -10.503 1.00 95.12 104 VAL A N 1
ATOM 672 C CA . VAL A 1 104 ? -9.039 -4.112 -11.709 1.00 95.12 104 VAL A CA 1
ATOM 673 C C . VAL A 1 104 ? -7.601 -3.647 -11.887 1.00 95.12 104 VAL A C 1
ATOM 675 O O . VAL A 1 104 ? -7.041 -2.983 -11.012 1.00 95.12 104 VAL A O 1
ATOM 678 N N . ALA A 1 105 ? -7.018 -4.033 -13.016 1.00 94.19 105 ALA A N 1
ATOM 679 C CA . ALA A 1 105 ? -5.625 -3.820 -13.373 1.00 94.19 105 ALA A CA 1
ATOM 680 C C . ALA A 1 105 ? -5.513 -2.744 -14.469 1.00 94.19 105 ALA A C 1
ATOM 682 O O . ALA A 1 105 ? -6.195 -2.823 -15.493 1.00 94.19 105 ALA A O 1
ATOM 683 N N . GLU A 1 106 ? -4.641 -1.758 -14.268 1.00 92.50 106 GLU A N 1
ATOM 684 C CA . GLU A 1 106 ? -4.345 -0.665 -15.198 1.00 92.50 106 GLU A CA 1
ATOM 685 C C . GLU A 1 106 ? -2.823 -0.509 -15.385 1.00 92.50 106 GLU A C 1
ATOM 687 O O . GLU A 1 106 ? -2.048 -0.641 -14.440 1.00 92.50 106 GLU A O 1
ATOM 692 N N . GLY A 1 107 ? -2.369 -0.207 -16.604 1.00 91.31 107 GLY A N 1
ATOM 693 C CA . GLY A 1 107 ? -0.947 0.046 -16.870 1.00 91.31 107 GLY A CA 1
ATOM 694 C C . GLY A 1 107 ? -0.085 -1.218 -17.003 1.00 91.31 107 GLY A C 1
ATOM 695 O O . GLY A 1 107 ? -0.525 -2.229 -17.551 1.00 91.31 107 GLY A O 1
ATOM 696 N N . GLY A 1 108 ? 1.189 -1.127 -16.603 1.00 91.00 108 GLY A N 1
ATOM 697 C CA . GLY A 1 108 ? 2.140 -2.242 -16.654 1.00 91.00 108 GLY A CA 1
ATOM 698 C C . GLY A 1 108 ? 1.951 -3.175 -15.465 1.00 91.00 108 GLY A C 1
ATOM 699 O O . GLY A 1 108 ? 2.368 -2.839 -14.362 1.00 91.00 108 GLY A O 1
ATOM 700 N N . ILE A 1 109 ? 1.308 -4.324 -15.677 1.00 93.56 109 ILE A N 1
ATOM 701 C CA . ILE A 1 109 ? 0.999 -5.289 -14.616 1.00 93.56 109 ILE A CA 1
ATOM 702 C C . ILE A 1 109 ? 1.323 -6.687 -15.092 1.00 93.56 109 ILE A C 1
ATOM 704 O O . ILE A 1 109 ? 0.940 -7.069 -16.199 1.00 93.56 109 ILE A O 1
ATOM 708 N N . ASP A 1 110 ? 1.986 -7.439 -14.229 1.00 94.38 110 ASP A N 1
ATOM 709 C CA . ASP A 1 110 ? 2.274 -8.846 -14.429 1.00 94.38 110 ASP A CA 1
ATOM 710 C C . ASP A 1 110 ? 2.136 -9.602 -13.106 1.00 94.38 110 ASP A C 1
ATOM 712 O O . ASP A 1 110 ? 2.492 -9.087 -12.046 1.00 94.38 110 ASP A O 1
ATOM 716 N N . VAL A 1 111 ? 1.601 -10.817 -13.167 1.00 93.50 111 VAL A N 1
ATOM 717 C CA . VAL A 1 111 ? 1.540 -11.728 -12.021 1.00 93.50 111 VAL A CA 1
ATOM 718 C C . VAL A 1 111 ? 2.452 -12.897 -12.348 1.00 93.50 111 VAL A C 1
ATOM 720 O O . VAL A 1 111 ? 2.123 -13.717 -13.205 1.00 93.50 111 VAL A O 1
ATOM 723 N N . ASP A 1 112 ? 3.601 -12.953 -11.679 1.00 91.69 112 ASP A N 1
ATOM 724 C CA . ASP A 1 112 ? 4.617 -13.979 -11.909 1.00 91.69 112 ASP A CA 1
ATOM 725 C C . ASP A 1 112 ? 5.203 -14.467 -10.584 1.00 91.69 112 ASP A C 1
ATOM 727 O O . ASP A 1 112 ? 5.403 -13.700 -9.638 1.00 91.69 112 ASP A O 1
ATOM 731 N N . GLY A 1 113 ? 5.456 -15.773 -10.509 1.00 89.88 113 GLY A N 1
ATOM 732 C CA . GLY A 1 113 ? 6.110 -16.403 -9.363 1.00 89.88 113 GLY A CA 1
ATOM 733 C C . GLY A 1 113 ? 5.399 -16.249 -8.012 1.00 89.88 113 GLY A C 1
ATOM 734 O O . GLY A 1 113 ? 6.078 -16.343 -6.994 1.00 89.88 113 GLY A O 1
ATOM 735 N N . GLY A 1 114 ? 4.080 -16.020 -7.979 1.00 93.44 114 GLY A N 1
ATOM 736 C CA . GLY A 1 114 ? 3.357 -15.749 -6.728 1.00 93.44 114 GLY A CA 1
ATOM 737 C C . GLY A 1 114 ? 3.515 -14.307 -6.241 1.00 93.44 114 GLY A C 1
ATOM 738 O O . GLY A 1 114 ? 3.459 -14.043 -5.050 1.00 93.44 114 GLY A O 1
ATOM 739 N N . THR A 1 115 ? 3.786 -13.365 -7.144 1.00 95.69 115 THR A N 1
ATOM 740 C CA . THR A 1 115 ? 3.904 -11.944 -6.804 1.00 95.69 115 THR A CA 1
ATOM 741 C C . THR A 1 115 ? 3.220 -11.073 -7.846 1.00 95.69 115 THR A C 1
ATOM 743 O O . THR A 1 115 ? 3.115 -11.443 -9.018 1.00 95.69 115 THR A O 1
ATOM 746 N N . LEU A 1 116 ? 2.777 -9.892 -7.423 1.00 96.50 116 LEU A N 1
ATOM 747 C CA . LEU A 1 116 ? 2.267 -8.851 -8.304 1.00 96.50 116 LEU A CA 1
ATOM 748 C C . LEU A 1 116 ? 3.383 -7.871 -8.646 1.00 96.50 116 LEU A C 1
ATOM 750 O O . LEU A 1 116 ? 3.849 -7.124 -7.786 1.00 96.50 116 LEU A O 1
ATOM 754 N N . ASN A 1 117 ? 3.755 -7.822 -9.917 1.00 96.69 117 ASN A N 1
ATOM 755 C CA . ASN A 1 117 ? 4.709 -6.870 -10.461 1.00 96.69 117 ASN A CA 1
ATOM 756 C C . ASN A 1 117 ? 3.953 -5.712 -11.116 1.00 96.69 117 ASN A C 1
ATOM 758 O O . ASN A 1 117 ? 3.215 -5.892 -12.085 1.00 96.69 117 ASN 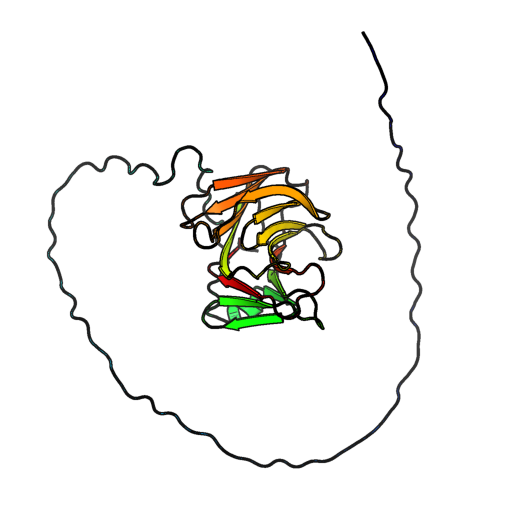A O 1
ATOM 762 N N . LEU A 1 118 ? 4.146 -4.508 -10.586 1.00 95.75 118 LEU A N 1
ATOM 763 C CA . LEU A 1 118 ? 3.615 -3.266 -11.138 1.00 95.75 118 LEU A CA 1
ATOM 764 C C . LEU A 1 118 ? 4.776 -2.481 -11.733 1.00 95.75 118 LEU A C 1
ATOM 766 O O . LEU A 1 118 ? 5.736 -2.188 -11.030 1.00 95.75 118 LEU A O 1
ATOM 770 N N . ALA A 1 119 ? 4.693 -2.121 -13.006 1.00 93.44 119 ALA A N 1
ATOM 771 C CA . ALA A 1 119 ? 5.722 -1.384 -13.722 1.00 93.44 119 ALA A CA 1
ATOM 772 C C . ALA A 1 119 ? 5.164 -0.079 -14.292 1.00 93.44 119 ALA A C 1
ATOM 774 O O . ALA A 1 119 ? 4.054 -0.028 -14.830 1.00 93.44 119 ALA A O 1
ATOM 775 N N . VAL A 1 120 ? 5.972 0.975 -14.216 1.00 89.25 120 VAL A N 1
ATOM 776 C CA . VAL A 1 120 ? 5.717 2.224 -14.930 1.00 89.25 120 VAL A CA 1
ATOM 777 C C . VAL A 1 120 ? 5.939 1.963 -16.415 1.00 89.25 120 VAL A C 1
ATOM 779 O O . VAL A 1 120 ? 6.923 1.342 -16.812 1.00 89.25 120 VAL A O 1
ATOM 782 N N . ASN A 1 121 ? 5.035 2.446 -17.262 1.00 82.94 121 ASN A N 1
ATOM 783 C CA . ASN A 1 121 ? 5.195 2.370 -18.707 1.00 82.94 121 ASN A CA 1
ATOM 784 C C . ASN A 1 121 ? 4.961 3.750 -19.317 1.00 82.94 121 ASN A C 1
ATOM 786 O O . ASN A 1 121 ? 3.868 4.296 -19.204 1.00 82.94 121 ASN A O 1
ATOM 790 N N . MET A 1 122 ? 5.949 4.292 -20.038 1.00 75.81 122 MET A N 1
ATOM 791 C CA . MET A 1 122 ? 5.834 5.616 -20.677 1.00 75.81 122 MET A CA 1
ATOM 792 C C . MET A 1 122 ? 4.585 5.793 -21.542 1.00 75.81 122 MET A C 1
ATOM 794 O O . MET A 1 122 ? 4.115 6.916 -21.701 1.00 75.81 122 MET A O 1
ATOM 798 N N . ASN A 1 123 ? 4.064 4.710 -22.120 1.00 79.62 123 ASN A N 1
ATOM 799 C CA . ASN A 1 123 ? 2.896 4.772 -22.993 1.00 79.62 123 ASN A CA 1
ATOM 800 C C . ASN A 1 123 ? 1.572 4.622 -22.235 1.00 79.62 123 ASN A C 1
ATOM 802 O O . ASN A 1 123 ? 0.551 5.100 -22.722 1.00 79.62 123 ASN A O 1
ATOM 806 N N . ASN A 1 124 ? 1.586 3.966 -21.070 1.00 73.81 124 ASN A N 1
ATOM 807 C CA . ASN A 1 124 ? 0.372 3.569 -20.350 1.00 73.81 124 ASN A CA 1
ATOM 808 C C . ASN A 1 124 ? 0.247 4.213 -18.958 1.00 73.81 124 ASN A C 1
ATOM 810 O O . ASN A 1 124 ? -0.770 4.014 -18.302 1.00 73.81 124 ASN A O 1
ATOM 814 N N . GLY A 1 125 ? 1.245 4.987 -18.526 1.00 85.56 125 GLY A N 1
ATOM 815 C CA . GLY A 1 125 ? 1.290 5.613 -17.210 1.00 85.56 125 GLY A CA 1
ATOM 816 C C . GLY A 1 125 ? 1.747 4.658 -16.107 1.00 85.56 125 GLY A C 1
ATOM 817 O O . GLY A 1 125 ? 2.581 3.773 -16.324 1.00 85.56 125 GLY A O 1
ATOM 818 N N . ASP A 1 126 ? 1.210 4.892 -14.917 1.00 90.38 126 ASP A N 1
ATOM 819 C CA . ASP A 1 126 ? 1.490 4.145 -13.695 1.00 90.38 126 ASP A CA 1
ATOM 820 C C . ASP A 1 126 ? 0.904 2.723 -13.766 1.00 90.38 126 ASP A C 1
ATOM 822 O O . ASP A 1 126 ? -0.187 2.512 -14.297 1.00 90.38 126 ASP A O 1
ATOM 826 N N . GLY A 1 127 ? 1.627 1.736 -13.233 1.00 93.69 127 GLY A N 1
ATOM 827 C CA . GLY A 1 127 ? 1.104 0.380 -13.052 1.00 93.69 127 GLY A CA 1
ATOM 828 C C . GLY A 1 127 ? 0.288 0.312 -11.766 1.00 93.69 127 GLY A C 1
ATOM 829 O O . GLY A 1 127 ? 0.808 0.664 -10.706 1.00 93.69 127 GLY A O 1
ATOM 830 N N . ARG A 1 128 ? -0.974 -0.125 -11.836 1.00 94.69 128 ARG A N 1
ATOM 831 C CA . ARG A 1 128 ? -1.917 -0.063 -10.711 1.00 94.69 128 ARG A CA 1
ATOM 832 C C . ARG A 1 128 ? -2.913 -1.2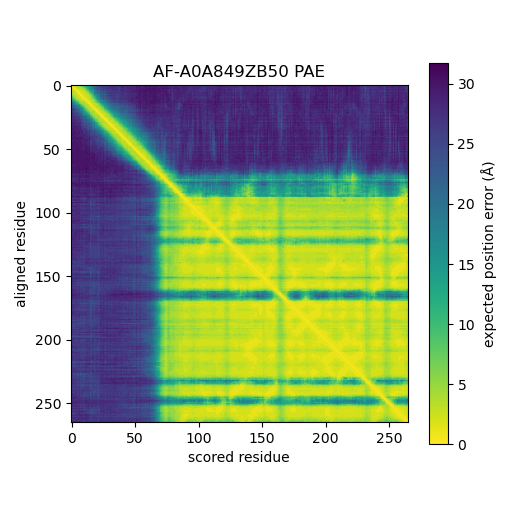20 -10.670 1.00 94.69 128 ARG A C 1
ATOM 834 O O . ARG A 1 128 ? -3.691 -1.412 -11.599 1.00 94.69 128 ARG A O 1
ATOM 841 N N . ALA A 1 129 ? -2.999 -1.898 -9.532 1.00 96.12 129 ALA A N 1
ATOM 842 C CA . ALA A 1 129 ? -4.065 -2.852 -9.240 1.00 96.12 129 ALA A CA 1
ATOM 843 C C . ALA A 1 129 ? -4.961 -2.311 -8.119 1.00 96.12 129 ALA A C 1
ATOM 845 O O . ALA A 1 129 ? -4.475 -1.865 -7.082 1.00 96.12 129 ALA A O 1
ATOM 846 N N . SER A 1 130 ? -6.277 -2.358 -8.294 1.00 95.69 130 SER A N 1
ATOM 847 C CA . SER A 1 130 ? -7.237 -2.017 -7.235 1.00 95.69 130 SER A CA 1
ATOM 848 C C . SER A 1 130 ? -8.351 -3.043 -7.119 1.00 95.69 130 SER A C 1
ATOM 850 O O . SER A 1 130 ? -8.615 -3.751 -8.082 1.00 95.69 130 SER A O 1
ATOM 852 N N . THR A 1 131 ? -9.010 -3.136 -5.969 1.00 95.62 131 THR A N 1
ATOM 853 C CA . THR A 1 131 ? -10.114 -4.082 -5.777 1.00 95.62 131 THR A CA 1
ATOM 854 C C . THR A 1 131 ? -11.243 -3.838 -6.780 1.00 95.62 131 THR A C 1
ATOM 856 O O . THR A 1 131 ? -11.617 -2.699 -7.054 1.00 95.62 131 THR A O 1
ATOM 859 N N . ALA A 1 132 ? -11.813 -4.911 -7.331 1.00 94.69 132 ALA A N 1
ATOM 860 C CA . ALA A 1 132 ? -12.929 -4.830 -8.278 1.00 94.69 132 ALA A CA 1
ATOM 861 C C . ALA A 1 132 ? -14.252 -4.406 -7.620 1.00 94.69 132 ALA A C 1
ATOM 863 O O . ALA A 1 132 ? -15.157 -3.908 -8.292 1.00 94.69 132 ALA A O 1
ATOM 864 N N . ALA A 1 133 ? -14.352 -4.587 -6.305 1.00 93.31 133 ALA A N 1
ATOM 865 C CA . ALA A 1 133 ? -15.453 -4.123 -5.478 1.00 93.31 133 ALA A CA 1
ATOM 866 C C . ALA A 1 133 ? -14.938 -3.184 -4.381 1.00 93.31 133 ALA A C 1
ATOM 868 O O . ALA A 1 133 ? -13.762 -3.209 -4.007 1.00 93.31 133 ALA A O 1
ATOM 869 N N . THR A 1 134 ? -15.837 -2.354 -3.856 1.00 93.31 134 THR A N 1
ATOM 870 C CA . THR A 1 134 ? -15.573 -1.608 -2.627 1.00 93.31 134 THR A CA 1
ATOM 871 C C . THR A 1 134 ? -15.589 -2.550 -1.431 1.00 93.31 134 THR A C 1
ATOM 873 O O . THR A 1 134 ? -16.377 -3.488 -1.420 1.00 93.31 134 THR A O 1
ATOM 876 N N . VAL A 1 135 ? -14.777 -2.259 -0.422 1.00 92.69 135 VAL A N 1
ATOM 877 C CA . VAL A 1 135 ? -14.655 -3.025 0.822 1.00 92.69 135 VAL A CA 1
ATOM 878 C C . VAL A 1 135 ? -14.973 -2.139 2.019 1.00 92.69 135 VAL A C 1
ATOM 880 O O . VAL A 1 135 ? -14.679 -0.938 1.990 1.00 92.69 135 VAL A O 1
ATOM 883 N N . GLU A 1 136 ? -15.558 -2.707 3.073 1.00 92.31 136 GLU A N 1
ATOM 884 C CA . GLU A 1 136 ? -15.741 -1.987 4.336 1.00 92.31 136 GLU A CA 1
ATOM 885 C C . GLU A 1 136 ? -14.428 -1.940 5.120 1.00 92.31 136 GLU A C 1
ATOM 887 O O . GLU A 1 136 ? -13.796 -2.967 5.374 1.00 92.31 136 GLU A O 1
ATOM 892 N N . LEU A 1 137 ? -13.992 -0.728 5.477 1.00 90.75 137 LEU A N 1
ATOM 893 C CA . LEU A 1 137 ? -12.739 -0.534 6.212 1.00 90.75 137 LEU A CA 1
ATOM 894 C C . LEU A 1 137 ? -12.955 -0.287 7.710 1.00 90.75 137 LEU A C 1
ATOM 896 O O . LEU A 1 137 ? -11.986 -0.344 8.461 1.00 90.75 137 LEU A O 1
ATOM 900 N N . ASP A 1 138 ? -14.184 -0.000 8.155 1.00 90.19 138 ASP A N 1
ATOM 901 C CA . ASP A 1 138 ? -14.456 0.277 9.570 1.00 90.19 138 ASP A CA 1
ATOM 902 C C . ASP A 1 138 ? -14.171 -0.956 10.433 1.00 90.19 138 ASP A C 1
ATOM 904 O O . ASP A 1 138 ? -14.660 -2.045 10.158 1.00 90.19 138 ASP A O 1
ATOM 908 N N . GLU A 1 139 ? -13.319 -0.776 11.443 1.00 90.12 139 GLU A N 1
ATOM 909 C CA . GLU A 1 139 ? -12.746 -1.851 12.267 1.00 90.12 139 GLU A CA 1
ATOM 910 C C . GLU A 1 139 ? -11.939 -2.907 11.483 1.00 90.12 139 GLU A C 1
ATOM 912 O O . GLU A 1 139 ? -11.613 -3.969 12.015 1.00 90.12 139 GLU A O 1
ATOM 917 N N . CYS A 1 140 ? -11.543 -2.587 10.248 1.00 92.38 140 CYS A N 1
ATOM 918 C CA . CYS A 1 140 ? -10.828 -3.468 9.333 1.00 92.38 140 CYS A CA 1
ATOM 919 C C . CYS A 1 140 ? -9.491 -2.880 8.874 1.00 92.38 140 CYS A C 1
ATOM 921 O O . CYS A 1 140 ? -9.108 -1.754 9.204 1.00 92.38 140 CYS A O 1
ATOM 923 N N . GLN A 1 141 ? -8.743 -3.673 8.106 1.00 93.88 141 GLN A N 1
ATOM 924 C CA . GLN A 1 141 ? -7.424 -3.303 7.607 1.00 93.88 141 GLN A CA 1
ATOM 925 C C . GLN A 1 141 ? -7.199 -3.769 6.177 1.00 93.88 141 GLN A C 1
ATOM 927 O O . GLN A 1 141 ? -7.717 -4.800 5.764 1.00 93.88 141 GLN A O 1
ATOM 932 N N . ILE A 1 142 ? -6.330 -3.051 5.480 1.00 95.31 142 ILE A N 1
ATOM 933 C CA . ILE A 1 142 ? -5.671 -3.498 4.262 1.00 95.31 142 ILE A CA 1
ATOM 934 C C . ILE A 1 142 ? -4.183 -3.541 4.566 1.00 95.31 142 ILE A C 1
ATOM 936 O O . ILE A 1 142 ? -3.632 -2.580 5.106 1.00 95.31 142 ILE A O 1
ATOM 940 N N . SER A 1 143 ? -3.528 -4.642 4.229 1.00 96.75 143 SER A N 1
ATOM 941 C CA . SER A 1 143 ? -2.084 -4.779 4.403 1.00 96.75 143 SER A CA 1
ATOM 942 C C . SER A 1 143 ? -1.456 -5.470 3.210 1.00 96.75 143 SER A C 1
ATOM 944 O O . SER A 1 143 ? -2.084 -6.353 2.636 1.00 96.75 143 SER A O 1
ATOM 946 N N . ALA A 1 144 ? -0.218 -5.129 2.889 1.00 97.69 144 ALA A N 1
ATOM 947 C CA . ALA A 1 144 ? 0.542 -5.764 1.822 1.00 97.69 144 ALA A CA 1
ATOM 948 C C . ALA A 1 144 ? 2.020 -5.856 2.204 1.00 97.69 144 ALA A C 1
ATOM 950 O O . ALA A 1 144 ? 2.517 -5.042 2.988 1.00 97.69 144 ALA A O 1
ATOM 951 N N . GLU A 1 145 ? 2.710 -6.842 1.646 1.00 97.94 145 GLU A N 1
ATOM 952 C CA . GLU A 1 145 ? 4.163 -6.942 1.679 1.00 97.94 145 GLU A CA 1
ATOM 953 C C . GLU A 1 145 ? 4.748 -6.276 0.438 1.00 97.94 145 GLU A C 1
ATOM 955 O O . GLU A 1 145 ? 4.380 -6.610 -0.688 1.00 97.94 145 GLU A O 1
ATOM 960 N N . LEU A 1 146 ? 5.662 -5.332 0.645 1.00 98.12 146 LEU A N 1
ATOM 961 C CA . LEU A 1 146 ? 6.422 -4.696 -0.419 1.00 98.12 146 LEU A CA 1
ATOM 962 C C . LEU A 1 146 ? 7.741 -5.451 -0.614 1.00 98.12 146 LEU A C 1
ATOM 964 O O . LEU A 1 146 ? 8.731 -5.179 0.062 1.00 98.12 146 LEU A O 1
ATOM 968 N N . VAL A 1 147 ? 7.731 -6.416 -1.535 1.00 97.88 147 VAL A N 1
ATOM 969 C CA . VAL A 1 147 ? 8.858 -7.319 -1.823 1.00 97.88 147 VAL A CA 1
ATOM 970 C C . VAL A 1 147 ? 9.996 -6.579 -2.525 1.00 97.88 147 VAL A C 1
ATOM 972 O O . VAL A 1 147 ? 11.169 -6.785 -2.214 1.00 97.88 147 VAL A O 1
ATOM 975 N N . HIS A 1 148 ? 9.655 -5.700 -3.468 1.00 97.50 148 HIS A N 1
ATOM 976 C CA . HIS A 1 148 ? 10.618 -4.857 -4.169 1.00 97.50 148 HIS A CA 1
ATOM 977 C C . HIS A 1 148 ? 10.125 -3.415 -4.222 1.00 97.50 148 HIS A C 1
ATOM 979 O O . HIS A 1 148 ? 9.004 -3.150 -4.660 1.00 97.50 148 HIS A O 1
ATOM 985 N N . VAL A 1 149 ? 10.988 -2.491 -3.801 1.00 96.75 149 VAL A N 1
ATOM 986 C CA . VAL A 1 149 ? 10.756 -1.048 -3.894 1.00 96.75 149 VAL A CA 1
ATOM 987 C C . VAL A 1 149 ? 11.416 -0.533 -5.169 1.00 96.75 149 VAL A C 1
ATOM 989 O O . VAL A 1 149 ? 12.587 -0.851 -5.376 1.00 96.75 149 VAL A O 1
ATOM 992 N N . PRO A 1 150 ? 10.720 0.276 -5.985 1.00 95.25 150 PRO A N 1
ATOM 993 C CA . PRO A 1 150 ? 11.324 0.891 -7.157 1.00 95.25 150 PRO A CA 1
ATOM 994 C C . PRO A 1 150 ? 12.488 1.806 -6.769 1.00 95.25 150 PRO A C 1
ATOM 996 O O . PRO A 1 150 ? 12.489 2.427 -5.702 1.00 95.25 150 PRO A O 1
ATOM 999 N N . ASP A 1 151 ? 13.448 1.952 -7.677 1.00 91.31 151 ASP A N 1
ATOM 1000 C CA . ASP A 1 151 ? 14.474 2.981 -7.556 1.00 91.31 151 ASP A CA 1
ATOM 1001 C C . ASP A 1 151 ? 13.859 4.391 -7.685 1.00 91.31 151 ASP A C 1
ATOM 1003 O O . ASP A 1 151 ? 12.901 4.629 -8.425 1.00 91.31 151 ASP A O 1
ATOM 1007 N N . SER A 1 152 ? 14.435 5.358 -6.963 1.00 85.62 152 SER A N 1
ATOM 1008 C CA . SER A 1 152 ? 14.032 6.769 -7.043 1.00 85.62 152 SER A CA 1
ATOM 1009 C C . SER A 1 152 ? 14.249 7.310 -8.469 1.00 85.62 152 SER A C 1
ATOM 1011 O O . SER A 1 152 ? 15.311 7.056 -9.045 1.00 85.62 152 SER A O 1
ATOM 1013 N N . PRO A 1 153 ? 13.305 8.082 -9.048 1.00 90.38 153 PRO A N 1
ATOM 1014 C CA . PRO A 1 153 ? 12.226 8.829 -8.387 1.00 90.38 153 PRO A CA 1
ATOM 1015 C C . PRO A 1 153 ? 10.873 8.110 -8.306 1.00 90.38 153 PRO A C 1
ATOM 1017 O O . PRO A 1 153 ? 9.887 8.730 -7.908 1.00 90.38 153 PRO A O 1
ATOM 1020 N N . ALA A 1 154 ? 10.784 6.845 -8.708 1.00 93.38 154 ALA A N 1
ATOM 1021 C CA . ALA A 1 154 ? 9.533 6.111 -8.608 1.00 93.38 154 ALA A CA 1
ATOM 1022 C C . ALA A 1 154 ? 9.245 5.688 -7.161 1.00 93.38 154 ALA A C 1
ATOM 1024 O O . ALA A 1 154 ? 10.143 5.565 -6.327 1.00 93.38 154 ALA A O 1
ATOM 1025 N N . VAL A 1 155 ? 7.962 5.486 -6.868 1.00 95.50 155 VAL A N 1
ATOM 1026 C CA . VAL A 1 155 ? 7.471 5.124 -5.538 1.00 95.50 155 VAL A CA 1
ATOM 1027 C C . VAL A 1 155 ? 6.454 3.996 -5.630 1.00 95.50 155 VAL A C 1
ATOM 1029 O O . VAL A 1 155 ? 5.593 3.979 -6.511 1.00 95.50 155 VAL A O 1
ATOM 1032 N N . ALA A 1 156 ? 6.529 3.059 -4.694 1.00 97.31 156 ALA A N 1
ATOM 1033 C CA . ALA A 1 156 ? 5.491 2.064 -4.471 1.00 97.31 156 ALA A CA 1
ATOM 1034 C C . ALA A 1 156 ? 4.377 2.686 -3.618 1.00 97.31 156 ALA A C 1
ATOM 1036 O O . ALA A 1 156 ? 4.661 3.398 -2.656 1.00 97.31 156 ALA A O 1
ATOM 1037 N N . VAL A 1 157 ? 3.111 2.441 -3.947 1.00 97.44 157 VAL A N 1
ATOM 1038 C CA . VAL A 1 157 ? 1.967 3.070 -3.277 1.00 97.44 157 VAL A CA 1
ATOM 1039 C C . VAL A 1 157 ? 0.965 2.020 -2.811 1.00 97.44 157 VAL A C 1
ATOM 1041 O O . VAL A 1 157 ? 0.404 1.308 -3.635 1.00 97.44 157 VAL A O 1
ATOM 1044 N N . LEU A 1 158 ? 0.684 1.980 -1.508 1.00 97.75 158 LEU A N 1
ATOM 1045 C CA . LEU A 1 158 ? -0.512 1.345 -0.941 1.00 97.75 158 LEU A CA 1
ATOM 1046 C C . LEU A 1 158 ? -1.548 2.442 -0.684 1.00 97.75 158 LEU A C 1
ATOM 1048 O O . LEU A 1 158 ? -1.236 3.421 -0.004 1.00 97.75 158 LEU A O 1
ATOM 1052 N N . PHE A 1 159 ? -2.768 2.310 -1.201 1.00 96.31 159 PHE A N 1
ATOM 1053 C CA . PHE A 1 159 ? -3.771 3.373 -1.092 1.00 96.31 159 PHE A CA 1
ATOM 1054 C C . PHE A 1 159 ? -5.191 2.869 -0.827 1.00 96.31 159 PHE A C 1
ATOM 1056 O O . PHE A 1 159 ? -5.556 1.731 -1.126 1.00 96.31 159 PHE A O 1
ATOM 1063 N N . VAL A 1 160 ? -6.014 3.780 -0.305 1.00 94.94 160 VAL A N 1
ATOM 1064 C CA . VAL A 1 160 ? -7.470 3.644 -0.177 1.00 94.94 160 VAL A CA 1
ATOM 1065 C C . VAL A 1 160 ? -8.155 4.888 -0.716 1.00 94.94 160 VAL A C 1
ATOM 1067 O O . VAL A 1 160 ? -7.697 6.005 -0.475 1.00 94.94 160 VAL A O 1
ATOM 1070 N N . HIS A 1 161 ? -9.266 4.721 -1.428 1.00 91.38 161 HIS A N 1
ATOM 1071 C CA . HIS A 1 161 ? -10.005 5.853 -1.987 1.00 91.38 161 HIS A CA 1
ATOM 1072 C C . HIS A 1 161 ? -11.514 5.646 -1.973 1.00 91.38 161 HIS A C 1
ATOM 1074 O O . HIS A 1 161 ? -12.004 4.516 -2.001 1.00 91.38 161 HIS A O 1
ATOM 1080 N N . THR A 1 162 ? -12.245 6.758 -1.951 1.00 80.12 162 THR A N 1
ATOM 1081 C CA . THR A 1 162 ? -13.699 6.789 -2.113 1.00 80.12 162 THR A CA 1
ATOM 1082 C C . THR A 1 162 ? -14.049 7.366 -3.479 1.00 80.12 162 THR A C 1
ATOM 1084 O O . THR A 1 162 ? -13.562 8.423 -3.871 1.00 80.12 162 THR A O 1
ATOM 1087 N N . GLY A 1 163 ? -14.918 6.675 -4.215 1.00 72.31 163 GLY A N 1
ATOM 1088 C CA . GLY A 1 163 ? -15.453 7.161 -5.488 1.00 72.31 163 GLY A CA 1
ATOM 1089 C C . GLY A 1 163 ? -14.589 6.873 -6.718 1.00 72.31 163 GLY A C 1
ATOM 1090 O O . GLY A 1 163 ? -13.719 6.008 -6.713 1.00 72.31 163 GLY A O 1
ATOM 1091 N N . MET A 1 164 ? -14.896 7.573 -7.815 1.00 55.91 164 MET A N 1
ATOM 1092 C CA . MET A 1 164 ? -14.206 7.401 -9.097 1.00 55.91 164 MET A CA 1
ATOM 1093 C C . MET A 1 164 ? -12.779 7.953 -9.011 1.00 55.91 164 MET A C 1
ATOM 1095 O O . MET A 1 164 ? -12.572 9.043 -8.487 1.00 55.91 164 MET A O 1
ATOM 1099 N N . GLN A 1 165 ? -11.815 7.219 -9.569 1.00 57.38 165 GLN A N 1
ATOM 1100 C CA . GLN A 1 165 ? -10.363 7.408 -9.416 1.00 57.38 165 GLN A CA 1
ATOM 1101 C C . GLN A 1 165 ? -9.782 8.781 -9.835 1.00 57.38 165 GLN A C 1
ATOM 1103 O O . GLN A 1 165 ? -8.580 9.013 -9.706 1.00 57.38 165 GLN A O 1
ATOM 1108 N N . ASN A 1 166 ? -10.596 9.710 -10.329 1.00 55.38 166 ASN A N 1
ATOM 1109 C CA . ASN A 1 166 ? -10.127 10.970 -10.887 1.00 55.38 166 ASN A CA 1
ATOM 1110 C C . ASN A 1 166 ? -9.994 12.042 -9.794 1.00 55.38 166 ASN A C 1
ATOM 1112 O O . ASN A 1 166 ? -10.992 12.606 -9.352 1.00 55.38 166 ASN A O 1
ATOM 1116 N N . GLY A 1 167 ? -8.755 12.374 -9.409 1.00 55.19 167 GLY A N 1
ATOM 1117 C CA . GLY A 1 167 ? -8.451 13.651 -8.743 1.00 55.19 167 GLY A CA 1
ATOM 1118 C C . GLY A 1 167 ? -7.935 13.583 -7.305 1.00 55.19 167 GLY A C 1
ATOM 1119 O O . GLY A 1 167 ? -8.339 14.404 -6.487 1.00 55.19 167 GLY A O 1
ATOM 1120 N N . GLY A 1 168 ? -7.056 12.632 -6.976 1.00 66.00 168 GLY A N 1
ATOM 1121 C CA . GLY A 1 168 ? -6.325 12.673 -5.702 1.00 66.00 168 GLY A CA 1
ATOM 1122 C C . GLY A 1 168 ? -7.199 12.457 -4.465 1.00 66.00 168 GLY A C 1
ATOM 1123 O O . GLY A 1 168 ? -6.850 12.918 -3.392 1.00 66.00 168 GLY A O 1
ATOM 1124 N N . SER A 1 169 ? -8.345 11.780 -4.575 1.00 82.56 169 SER A N 1
ATOM 1125 C CA . SER A 1 169 ? -9.250 11.525 -3.435 1.00 82.56 169 SER A CA 1
ATOM 1126 C C . SER A 1 169 ? -8.868 10.280 -2.622 1.00 82.56 169 SER A C 1
ATOM 1128 O O . SER A 1 169 ? -9.734 9.539 -2.152 1.00 82.56 169 SER A O 1
ATOM 1130 N N . TYR A 1 170 ? -7.570 10.023 -2.474 1.00 90.50 170 TYR A N 1
ATOM 1131 C CA . TYR A 1 170 ? -7.052 8.841 -1.797 1.00 90.50 170 TYR A CA 1
ATOM 1132 C C . TYR A 1 170 ? -6.170 9.205 -0.608 1.00 90.50 170 TYR A C 1
ATOM 1134 O O . TYR A 1 170 ? -5.516 10.243 -0.593 1.00 90.50 170 TYR A O 1
ATOM 1142 N N . PHE A 1 171 ? -6.176 8.331 0.393 1.00 94.94 171 PHE A N 1
ATOM 1143 C CA . PHE A 1 171 ? -5.108 8.269 1.378 1.00 94.94 171 PHE A CA 1
ATOM 1144 C C . PHE A 1 171 ? -4.097 7.236 0.905 1.00 94.94 171 PHE A C 1
ATOM 1146 O O . PHE A 1 171 ? -4.492 6.164 0.436 1.00 94.94 171 PHE A O 1
ATOM 11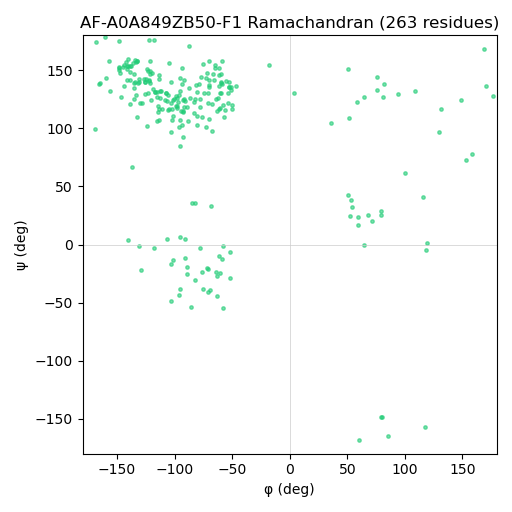53 N N . SER A 1 172 ? -2.811 7.531 1.044 1.00 96.06 172 SER A N 1
ATOM 1154 C CA . SER A 1 172 ? -1.759 6.633 0.571 1.00 96.06 172 SER A CA 1
ATOM 1155 C C . SER A 1 172 ? -0.559 6.569 1.491 1.00 96.06 172 SER A C 1
ATOM 1157 O O . SER A 1 172 ? -0.193 7.549 2.137 1.00 96.06 172 SER A O 1
ATOM 1159 N N . MET A 1 173 ? 0.096 5.415 1.455 1.00 98.00 173 MET A N 1
ATOM 1160 C CA . MET A 1 173 ? 1.462 5.201 1.902 1.00 98.00 173 MET A CA 1
ATOM 1161 C C . MET A 1 173 ? 2.342 5.063 0.657 1.00 98.00 173 MET A C 1
ATOM 1163 O O . MET A 1 173 ? 2.152 4.126 -0.116 1.00 98.00 173 MET A O 1
ATOM 1167 N N . ARG A 1 174 ? 3.272 5.998 0.451 1.00 97.44 174 ARG A N 1
ATOM 1168 C CA . ARG A 1 174 ? 4.235 6.010 -0.659 1.00 97.44 174 ARG A CA 1
ATOM 1169 C C . ARG A 1 174 ? 5.618 5.637 -0.137 1.00 97.44 174 ARG A C 1
ATOM 1171 O O . ARG A 1 174 ? 6.117 6.305 0.766 1.00 97.44 174 ARG A O 1
ATOM 1178 N N . ALA A 1 175 ? 6.224 4.600 -0.692 1.00 97.69 175 ALA A N 1
ATOM 1179 C CA . ALA A 1 175 ? 7.522 4.088 -0.283 1.00 97.69 175 ALA A CA 1
ATOM 1180 C C . ALA A 1 175 ? 8.547 4.214 -1.418 1.00 97.69 175 ALA A C 1
ATOM 1182 O O . ALA A 1 175 ? 8.292 3.788 -2.545 1.00 97.69 175 ALA A O 1
ATOM 1183 N N . ASP A 1 176 ? 9.709 4.764 -1.085 1.00 96.19 176 ASP A N 1
ATOM 1184 C CA . ASP A 1 176 ? 10.952 4.693 -1.860 1.00 96.19 176 ASP A CA 1
ATOM 1185 C C . ASP A 1 176 ? 12.026 3.964 -1.022 1.00 96.19 176 ASP A C 1
ATOM 1187 O O . ASP A 1 176 ? 11.748 3.608 0.126 1.00 96.19 176 ASP A O 1
ATOM 1191 N N . PRO A 1 177 ? 13.245 3.701 -1.534 1.00 95.94 177 PRO A N 1
ATOM 1192 C CA . PRO A 1 177 ? 14.250 2.919 -0.806 1.00 95.94 177 PRO A CA 1
ATOM 1193 C C . PRO A 1 177 ? 14.678 3.484 0.559 1.00 95.94 177 PRO A C 1
ATOM 1195 O O . PRO A 1 177 ? 15.376 2.802 1.305 1.00 95.94 177 PRO A O 1
ATOM 1198 N N . THR A 1 178 ? 14.315 4.728 0.876 1.00 97.12 178 THR A N 1
ATOM 1199 C CA . THR A 1 178 ? 14.768 5.453 2.070 1.00 97.12 178 THR A CA 1
ATOM 1200 C C . THR A 1 178 ? 13.644 6.075 2.892 1.00 97.12 178 THR A C 1
ATOM 1202 O O . THR A 1 178 ? 13.837 6.343 4.081 1.00 97.12 178 THR A O 1
ATOM 1205 N N . THR A 1 179 ? 12.481 6.314 2.289 1.00 97.56 179 THR A N 1
ATOM 1206 C CA . THR A 1 179 ? 11.408 7.110 2.883 1.00 97.56 179 THR A CA 1
ATOM 1207 C C . THR A 1 179 ? 10.055 6.442 2.690 1.00 97.56 179 THR A C 1
ATOM 1209 O O . THR A 1 179 ? 9.725 5.935 1.621 1.00 97.56 179 THR A O 1
ATOM 1212 N N . LEU A 1 180 ? 9.244 6.492 3.744 1.00 98.19 180 LEU A N 1
ATOM 1213 C CA . LEU A 1 180 ? 7.827 6.165 3.722 1.00 98.19 180 LEU A CA 1
ATOM 1214 C C . LEU A 1 180 ? 7.041 7.439 4.020 1.00 98.19 180 LEU A C 1
ATOM 1216 O O . LEU A 1 180 ? 7.124 7.973 5.125 1.00 98.19 180 LEU A O 1
ATOM 1220 N N . ARG A 1 181 ? 6.284 7.922 3.039 1.00 97.75 181 ARG A N 1
ATOM 1221 C CA . ARG A 1 181 ? 5.421 9.103 3.138 1.00 97.75 181 ARG A CA 1
ATOM 1222 C C . ARG A 1 181 ? 3.972 8.672 3.281 1.00 97.75 181 ARG A C 1
ATOM 1224 O O . ARG A 1 181 ? 3.522 7.751 2.605 1.00 97.75 181 ARG A O 1
ATOM 1231 N N . VAL A 1 182 ? 3.230 9.363 4.130 1.00 97.75 182 VAL A N 1
ATOM 1232 C CA . VAL A 1 182 ? 1.784 9.212 4.267 1.00 97.75 182 VAL A CA 1
ATOM 1233 C C . VAL A 1 182 ? 1.120 10.489 3.795 1.00 97.75 182 VAL A C 1
ATOM 1235 O O . VAL A 1 182 ? 1.441 11.577 4.278 1.00 97.75 182 VAL A O 1
ATOM 1238 N N . GLU A 1 183 ? 0.183 10.352 2.868 1.00 95.81 183 GLU A N 1
ATOM 1239 C CA . GLU A 1 183 ? -0.475 11.479 2.218 1.00 95.81 183 GLU A CA 1
ATOM 1240 C C . GLU A 1 183 ? -1.993 11.393 2.349 1.00 95.81 183 GLU A C 1
ATOM 1242 O O . GLU A 1 183 ? -2.592 10.314 2.312 1.00 95.81 183 GLU A O 1
ATOM 1247 N N . ALA A 1 184 ? -2.599 12.561 2.540 1.00 94.00 184 ALA A N 1
ATOM 1248 C CA . ALA A 1 184 ? -4.034 12.779 2.498 1.00 94.00 184 ALA A CA 1
ATOM 1249 C C . ALA A 1 184 ? -4.479 13.082 1.061 1.00 94.00 184 ALA A C 1
ATOM 1251 O O . ALA A 1 184 ? -3.637 13.396 0.211 1.00 94.00 184 ALA A O 1
ATOM 1252 N N . PRO A 1 185 ? -5.800 13.115 0.816 1.00 90.75 185 PRO A N 1
ATOM 1253 C CA . PRO A 1 185 ? -6.343 13.575 -0.448 1.00 90.75 185 PRO A CA 1
ATOM 1254 C C . PRO A 1 185 ? -5.729 14.897 -0.938 1.00 90.75 185 PRO A C 1
ATOM 1256 O O . PRO A 1 185 ? -5.562 15.845 -0.168 1.00 90.75 185 PRO A O 1
ATOM 1259 N N . GLY A 1 186 ? -5.414 14.954 -2.231 1.00 89.19 186 GLY A N 1
ATOM 1260 C CA . GLY A 1 186 ? -4.695 16.052 -2.875 1.00 89.19 186 GLY A CA 1
ATOM 1261 C C . GLY A 1 186 ? -3.184 16.013 -2.644 1.00 89.19 186 GLY A C 1
ATOM 1262 O O . GLY A 1 186 ? -2.575 17.079 -2.588 1.00 89.19 186 GLY A O 1
ATOM 1263 N N . ASP A 1 187 ? -2.609 14.819 -2.448 1.00 89.62 187 ASP A N 1
ATOM 1264 C CA . ASP A 1 187 ? -1.172 14.581 -2.226 1.00 89.62 187 ASP A CA 1
ATOM 1265 C C . ASP A 1 187 ? -0.597 15.418 -1.066 1.00 89.62 187 ASP A C 1
ATOM 1267 O O . ASP A 1 187 ? 0.552 15.866 -1.062 1.00 89.62 187 ASP A O 1
ATOM 1271 N N . THR A 1 188 ? -1.428 15.675 -0.052 1.00 93.75 188 THR A N 1
ATOM 1272 C CA . THR A 1 188 ? -1.024 16.475 1.106 1.00 93.75 188 THR A CA 1
ATOM 1273 C C . THR A 1 188 ? -0.234 15.601 2.067 1.00 93.75 188 THR A C 1
ATOM 1275 O O . THR A 1 188 ? -0.808 14.733 2.722 1.00 93.75 188 THR A O 1
ATOM 1278 N N . LEU A 1 189 ? 1.070 15.852 2.194 1.00 96.25 189 LEU A N 1
ATOM 1279 C CA . LEU A 1 189 ? 1.925 15.154 3.154 1.00 96.25 189 LEU A CA 1
ATOM 1280 C C . LEU A 1 189 ? 1.404 15.325 4.589 1.00 96.25 189 LEU A C 1
ATOM 1282 O O . LEU A 1 189 ? 1.314 16.441 5.102 1.00 96.25 189 LEU A O 1
ATOM 1286 N N . ILE A 1 190 ? 1.085 14.205 5.238 1.00 96.88 190 ILE A N 1
ATOM 1287 C CA . ILE A 1 190 ? 0.670 14.139 6.645 1.00 96.88 190 ILE A CA 1
ATOM 1288 C C . ILE A 1 190 ? 1.870 13.796 7.528 1.00 96.88 190 ILE A C 1
ATOM 1290 O O . ILE A 1 190 ? 2.035 14.373 8.602 1.00 96.88 190 ILE A O 1
ATOM 1294 N N . ALA A 1 191 ? 2.686 12.836 7.091 1.00 98.25 191 ALA A N 1
ATOM 1295 C CA . ALA A 1 191 ? 3.871 12.385 7.807 1.00 98.25 191 ALA A CA 1
ATOM 1296 C C . ALA A 1 191 ? 4.870 11.730 6.854 1.00 98.25 191 ALA A C 1
ATOM 1298 O O . ALA A 1 191 ? 4.492 11.201 5.809 1.00 98.25 191 ALA A O 1
ATOM 1299 N N . ASP A 1 192 ? 6.129 11.701 7.262 1.00 98.00 192 ASP A N 1
ATOM 1300 C CA . ASP A 1 192 ? 7.177 10.890 6.671 1.00 98.00 192 ASP A CA 1
ATOM 1301 C C . ASP A 1 192 ? 7.971 10.155 7.760 1.00 98.00 192 ASP A C 1
ATOM 1303 O O . ASP A 1 192 ? 7.961 10.508 8.941 1.00 98.00 192 ASP A O 1
ATOM 1307 N N . ALA A 1 193 ? 8.620 9.066 7.367 1.00 97.81 193 ALA A N 1
ATOM 1308 C CA . ALA A 1 193 ? 9.500 8.296 8.228 1.00 97.81 193 ALA A CA 1
ATOM 1309 C C . ALA A 1 193 ? 10.621 7.664 7.402 1.00 97.81 193 ALA A C 1
ATOM 1311 O O . ALA A 1 193 ? 10.415 7.295 6.246 1.00 97.81 193 ALA A O 1
ATOM 1312 N N . GLN A 1 194 ? 11.788 7.462 8.021 1.00 97.69 194 GLN A N 1
ATOM 1313 C CA . GLN A 1 194 ? 12.850 6.651 7.425 1.00 97.69 194 GLN A CA 1
ATOM 1314 C C . GLN A 1 194 ? 12.332 5.233 7.188 1.00 97.69 194 GLN A C 1
ATOM 1316 O O . GLN A 1 194 ? 11.798 4.626 8.119 1.00 97.69 194 GLN A O 1
ATOM 1321 N N . PHE A 1 195 ? 12.518 4.703 5.987 1.00 97.12 195 PHE A N 1
ATOM 1322 C CA . PHE A 1 195 ? 12.069 3.384 5.562 1.00 97.12 195 PHE A CA 1
ATOM 1323 C C . PHE A 1 195 ? 13.250 2.532 5.107 1.00 97.12 195 PHE A C 1
ATOM 1325 O O . PHE A 1 195 ? 14.163 3.024 4.453 1.00 97.12 195 PHE A O 1
ATOM 1332 N N . ASP A 1 196 ? 13.220 1.259 5.485 1.00 96.44 196 ASP A N 1
ATOM 1333 C CA . ASP A 1 196 ? 14.114 0.225 4.978 1.00 96.44 196 ASP A CA 1
ATOM 1334 C C . ASP A 1 196 ? 13.225 -0.971 4.613 1.00 96.44 196 ASP A C 1
ATOM 1336 O O . ASP A 1 196 ? 12.658 -1.600 5.518 1.00 96.44 196 ASP A O 1
ATOM 1340 N N . PRO A 1 197 ? 13.056 -1.280 3.316 1.00 93.94 197 PRO A N 1
ATOM 1341 C CA . PRO A 1 197 ? 12.182 -2.367 2.894 1.00 93.94 197 PRO A CA 1
ATOM 1342 C C . PRO A 1 197 ? 12.660 -3.737 3.365 1.00 93.94 197 PRO A C 1
ATOM 1344 O O . PRO A 1 197 ? 11.844 -4.634 3.523 1.00 93.94 197 PRO A O 1
ATOM 1347 N N . SER A 1 198 ? 13.952 -3.911 3.651 1.00 95.94 198 SER A N 1
ATOM 1348 C CA . SER A 1 198 ? 14.460 -5.174 4.191 1.00 95.94 198 SER A CA 1
ATOM 1349 C C . SER A 1 198 ? 14.142 -5.353 5.678 1.00 95.94 198 SER A C 1
ATOM 1351 O O . SER A 1 198 ? 14.075 -6.482 6.161 1.00 95.94 198 SER A O 1
ATOM 1353 N N . ALA A 1 199 ? 13.922 -4.251 6.402 1.00 96.31 199 ALA A N 1
ATOM 1354 C CA . ALA A 1 199 ? 13.631 -4.264 7.831 1.00 96.31 199 ALA A CA 1
ATOM 1355 C C . ALA A 1 199 ? 12.127 -4.222 8.137 1.00 96.31 199 ALA A C 1
ATOM 1357 O O . ALA A 1 199 ? 11.686 -4.866 9.086 1.00 96.31 199 ALA A O 1
ATOM 1358 N N . THR A 1 200 ? 11.336 -3.461 7.373 1.00 96.81 200 THR A N 1
ATOM 1359 C CA . THR A 1 200 ? 9.885 -3.309 7.592 1.00 96.81 200 THR A CA 1
ATOM 1360 C C . THR A 1 200 ? 9.084 -3.376 6.282 1.00 96.81 200 THR A C 1
ATOM 1362 O O . THR A 1 200 ? 8.510 -2.358 5.889 1.00 96.81 200 THR A O 1
ATOM 1365 N N . PRO A 1 201 ? 9.040 -4.528 5.583 1.00 97.88 201 PRO A N 1
ATOM 1366 C CA . PRO A 1 201 ? 8.405 -4.641 4.263 1.00 97.88 201 PRO A CA 1
ATOM 1367 C C . PRO A 1 201 ? 6.874 -4.581 4.305 1.00 97.88 201 PRO A C 1
ATOM 1369 O O . PRO A 1 201 ? 6.237 -4.308 3.289 1.00 97.88 201 PRO A O 1
ATOM 1372 N N . TYR A 1 202 ? 6.257 -4.842 5.459 1.00 98.06 202 TYR A N 1
ATOM 1373 C CA . TYR A 1 202 ? 4.804 -4.894 5.570 1.00 98.06 202 TYR A CA 1
ATOM 1374 C C . TYR A 1 202 ? 4.232 -3.506 5.835 1.00 98.06 202 TYR A C 1
ATOM 1376 O O . TYR A 1 202 ? 4.605 -2.851 6.811 1.00 98.06 202 TYR A O 1
ATOM 1384 N N . LEU A 1 203 ? 3.282 -3.085 5.005 1.00 98.31 203 LEU A N 1
ATOM 1385 C CA . LEU A 1 203 ? 2.546 -1.829 5.141 1.00 98.31 203 LEU A CA 1
ATOM 1386 C C . LEU A 1 203 ? 1.077 -2.118 5.448 1.00 98.31 203 LEU A C 1
ATOM 1388 O O . LEU A 1 203 ? 0.522 -3.105 4.960 1.00 98.31 203 LEU A O 1
ATOM 1392 N N . ARG A 1 204 ? 0.439 -1.261 6.252 1.00 97.12 204 ARG A N 1
ATOM 1393 C CA . ARG A 1 204 ? -0.972 -1.396 6.621 1.00 97.12 204 ARG A CA 1
ATOM 1394 C C . ARG A 1 204 ? -1.680 -0.054 6.735 1.00 97.12 204 ARG A C 1
ATOM 1396 O O . ARG A 1 204 ? -1.189 0.868 7.381 1.00 97.12 204 ARG A O 1
ATOM 1403 N N . ILE A 1 205 ? -2.891 -0.008 6.186 1.00 96.25 205 ILE A N 1
ATOM 1404 C CA . ILE A 1 205 ? -3.888 1.033 6.431 1.00 96.25 205 ILE A CA 1
ATOM 1405 C C . ILE A 1 205 ? -5.068 0.365 7.136 1.00 96.25 205 ILE A C 1
ATOM 1407 O O . ILE A 1 205 ? -5.679 -0.544 6.577 1.00 96.25 205 ILE A O 1
ATOM 1411 N N . ARG A 1 206 ? -5.406 0.793 8.352 1.00 94.44 206 ARG A N 1
ATOM 1412 C CA . ARG A 1 206 ? -6.593 0.300 9.076 1.00 94.44 206 ARG A CA 1
ATOM 1413 C C . ARG A 1 206 ? -7.507 1.441 9.483 1.00 94.44 206 ARG A C 1
ATOM 1415 O O . ARG A 1 206 ? -7.009 2.539 9.733 1.00 94.44 206 ARG A O 1
ATOM 1422 N N . ALA A 1 207 ? -8.806 1.187 9.599 1.00 92.69 207 ALA A N 1
ATOM 1423 C CA . ALA A 1 207 ? -9.737 2.144 10.184 1.00 92.69 207 ALA A CA 1
ATOM 1424 C C . ALA A 1 207 ? -10.312 1.616 11.497 1.00 92.69 207 ALA A C 1
ATOM 1426 O O . ALA A 1 207 ? -10.565 0.428 11.663 1.00 92.69 207 ALA A O 1
ATOM 1427 N N . SER A 1 208 ? -10.503 2.506 12.462 1.00 91.56 208 SER A N 1
ATOM 1428 C CA . SER A 1 208 ? -11.228 2.199 13.692 1.00 91.56 208 SER A CA 1
ATOM 1429 C C . SER A 1 208 ? -11.774 3.489 14.284 1.00 91.56 208 SER A C 1
ATOM 1431 O O . SER A 1 208 ? -11.050 4.484 14.375 1.00 91.56 208 SER A O 1
ATOM 1433 N N . ALA A 1 209 ? -13.054 3.479 14.664 1.00 90.50 209 ALA A N 1
ATOM 1434 C CA . ALA A 1 209 ? -13.729 4.605 15.306 1.00 90.50 209 ALA A CA 1
ATOM 1435 C C . ALA A 1 209 ? -13.549 5.941 14.549 1.00 90.50 209 ALA A C 1
ATOM 1437 O O . ALA A 1 209 ? -13.275 6.985 15.147 1.00 90.50 209 ALA A O 1
ATOM 1438 N N . GLY A 1 210 ? -13.662 5.910 13.216 1.00 90.12 210 GLY A N 1
ATOM 1439 C CA . GLY A 1 210 ? -13.514 7.098 12.367 1.00 90.12 210 GLY A CA 1
ATOM 1440 C C . GLY A 1 210 ? -12.080 7.635 12.256 1.00 90.12 210 GLY A C 1
ATOM 1441 O O . GLY A 1 210 ? -11.881 8.807 11.930 1.00 90.12 210 GLY A O 1
ATOM 1442 N N . THR A 1 211 ? -11.070 6.815 12.546 1.00 92.94 211 THR A N 1
ATOM 1443 C CA . THR A 1 211 ? -9.650 7.162 12.403 1.00 92.94 211 THR A CA 1
ATOM 1444 C C . THR A 1 211 ? -8.958 6.158 11.493 1.00 92.94 211 THR A C 1
ATOM 1446 O O . THR A 1 211 ? -9.079 4.955 11.707 1.00 92.94 211 THR A O 1
ATOM 1449 N N . LEU A 1 212 ? -8.215 6.655 10.501 1.00 94.75 212 LEU A N 1
ATOM 1450 C CA . LEU A 1 212 ? -7.280 5.870 9.701 1.00 94.75 212 LEU A CA 1
ATOM 1451 C C . LEU A 1 212 ? -5.918 5.843 10.385 1.00 94.75 212 LEU A C 1
ATOM 1453 O O . LEU A 1 212 ? -5.404 6.882 10.798 1.00 94.75 212 LEU A O 1
ATOM 1457 N N . TYR A 1 213 ? -5.317 4.666 10.450 1.00 95.56 213 TYR A N 1
ATOM 1458 C CA . TYR A 1 213 ? -3.984 4.446 10.986 1.00 95.56 213 TYR A CA 1
ATOM 1459 C C . TYR A 1 213 ? -3.096 3.882 9.888 1.00 95.56 213 TYR A C 1
ATOM 1461 O O . TYR A 1 213 ? -3.494 2.956 9.178 1.00 95.56 213 TYR A O 1
ATOM 1469 N N . PHE A 1 214 ? -1.902 4.450 9.770 1.00 97.06 214 PHE A N 1
ATOM 1470 C CA . PHE A 1 214 ? -0.903 4.088 8.776 1.00 97.06 214 PHE A CA 1
ATOM 1471 C C . PHE A 1 214 ? 0.276 3.481 9.515 1.00 97.06 214 PHE A C 1
ATOM 1473 O O . PHE A 1 214 ? 0.897 4.134 10.357 1.00 97.06 214 PHE A O 1
ATOM 1480 N N . GLU A 1 215 ? 0.542 2.213 9.253 1.00 97.19 215 GLU A N 1
ATOM 1481 C CA . GLU A 1 215 ? 1.385 1.370 10.091 1.00 97.19 215 GLU A CA 1
ATOM 1482 C C . GLU A 1 215 ? 2.339 0.547 9.223 1.00 97.19 215 GLU A C 1
ATOM 1484 O O . GLU A 1 215 ? 2.074 0.275 8.050 1.00 97.19 215 GLU A O 1
ATOM 1489 N N . ARG A 1 216 ? 3.459 0.133 9.813 1.00 97.06 216 ARG A N 1
ATOM 1490 C CA . ARG A 1 216 ? 4.433 -0.762 9.181 1.00 97.06 216 ARG A CA 1
ATOM 1491 C C . ARG A 1 216 ? 4.876 -1.866 10.128 1.00 97.06 216 ARG A C 1
ATOM 1493 O O . ARG A 1 216 ? 4.781 -1.702 11.344 1.00 97.06 216 ARG A O 1
ATOM 1500 N N . SER A 1 217 ? 5.391 -2.959 9.586 1.00 96.25 217 SER A N 1
ATOM 1501 C CA . SER A 1 217 ? 5.835 -4.107 10.373 1.00 96.25 217 SER A CA 1
ATOM 1502 C C . SER A 1 217 ? 7.015 -4.829 9.721 1.00 96.25 217 SER A C 1
ATOM 1504 O O . SER A 1 217 ? 7.187 -4.791 8.503 1.00 96.25 217 SER A O 1
ATOM 1506 N N . SER A 1 218 ? 7.829 -5.480 10.552 1.00 96.25 218 SER A N 1
ATOM 1507 C CA . SER A 1 218 ? 8.906 -6.390 10.147 1.00 96.25 218 SER A CA 1
ATOM 1508 C C . SER A 1 218 ? 8.449 -7.843 9.998 1.00 96.25 218 SER A C 1
ATOM 1510 O O . SER A 1 218 ? 9.140 -8.635 9.372 1.00 96.25 218 SER A O 1
ATOM 1512 N N . ASP A 1 219 ? 7.320 -8.215 10.605 1.00 93.25 219 ASP A N 1
ATOM 1513 C CA . ASP A 1 219 ? 6.906 -9.613 10.787 1.00 93.25 219 ASP A CA 1
ATOM 1514 C C . ASP A 1 219 ? 5.402 -9.856 10.580 1.00 93.25 219 ASP A C 1
ATOM 1516 O O . ASP A 1 219 ? 4.921 -10.968 10.797 1.00 93.25 219 ASP A O 1
ATOM 1520 N N . ARG A 1 220 ? 4.646 -8.822 10.183 1.00 91.81 220 ARG A N 1
ATOM 1521 C CA . ARG A 1 220 ? 3.182 -8.820 10.003 1.00 91.81 220 ARG A CA 1
ATOM 1522 C C . ARG A 1 220 ? 2.378 -9.040 11.296 1.00 91.81 220 ARG A C 1
ATOM 1524 O O . ARG A 1 220 ? 1.146 -9.006 11.265 1.00 91.81 220 ARG A O 1
ATOM 1531 N N . VAL A 1 221 ? 3.035 -9.216 12.439 1.00 89.56 221 VAL A N 1
ATOM 1532 C CA . VAL A 1 221 ? 2.404 -9.439 13.749 1.00 89.56 221 VAL A CA 1
ATOM 1533 C C . VAL A 1 221 ? 2.453 -8.161 14.571 1.00 89.56 221 VAL A C 1
ATOM 1535 O O . VAL A 1 221 ? 1.427 -7.714 15.087 1.00 89.56 221 VAL A O 1
ATOM 1538 N N . CYS A 1 222 ? 3.632 -7.557 14.638 1.00 90.50 222 CYS A N 1
ATOM 1539 C CA . CYS A 1 222 ? 3.936 -6.404 15.453 1.00 90.50 222 CYS A CA 1
ATOM 1540 C C . CYS A 1 222 ? 4.022 -5.148 14.586 1.00 90.50 222 CYS A C 1
ATOM 1542 O O . CYS A 1 222 ? 4.867 -5.039 13.695 1.00 90.50 222 CYS A O 1
ATOM 1544 N N . TRP A 1 223 ? 3.115 -4.202 14.826 1.00 93.19 223 TRP A N 1
ATOM 1545 C CA . TRP A 1 223 ? 2.906 -3.044 13.959 1.00 93.19 223 TRP A CA 1
ATOM 1546 C C . TRP A 1 223 ? 3.265 -1.744 14.666 1.00 93.19 223 TRP A C 1
ATOM 1548 O O . TRP A 1 223 ? 2.735 -1.429 15.733 1.00 93.19 223 TRP A O 1
ATOM 1558 N N . SER A 1 224 ? 4.120 -0.963 14.015 1.00 93.88 224 SER A N 1
ATOM 1559 C CA . SER A 1 224 ? 4.520 0.370 14.451 1.00 93.88 224 SER A CA 1
ATOM 1560 C C . SER A 1 224 ? 3.747 1.421 13.667 1.00 93.88 224 SER A C 1
ATOM 1562 O O . SER A 1 224 ? 3.770 1.436 12.433 1.00 93.88 224 SER A O 1
ATOM 1564 N N . GLN A 1 225 ? 3.077 2.321 14.383 1.00 95.69 225 GLN A N 1
ATOM 1565 C CA . GLN A 1 225 ? 2.354 3.430 13.773 1.00 95.69 225 GLN A CA 1
ATOM 1566 C C . GLN A 1 225 ? 3.326 4.460 13.191 1.00 95.69 225 GLN A C 1
ATOM 1568 O O . GLN A 1 225 ? 4.241 4.923 13.867 1.00 95.69 225 GLN A O 1
ATOM 1573 N N . VAL A 1 226 ? 3.094 4.837 11.934 1.00 96.56 226 VAL A N 1
ATOM 1574 C CA . VAL A 1 226 ? 3.756 5.966 11.268 1.00 96.56 226 VAL A CA 1
ATOM 1575 C C . VAL A 1 226 ? 2.994 7.246 11.591 1.00 96.56 226 VAL A C 1
ATOM 1577 O O . VAL A 1 226 ? 3.559 8.210 12.094 1.00 96.56 226 VAL A O 1
ATOM 1580 N N . THR A 1 227 ? 1.685 7.247 11.332 1.00 97.19 227 THR A N 1
ATOM 1581 C CA . THR A 1 227 ? 0.788 8.359 11.658 1.00 97.19 227 THR A CA 1
ATOM 1582 C C . THR A 1 227 ? -0.666 7.887 11.687 1.00 97.19 227 THR A C 1
ATOM 1584 O O . THR A 1 227 ? -0.970 6.722 11.424 1.00 97.19 227 THR A O 1
ATOM 1587 N N . GLN A 1 228 ? -1.574 8.804 11.996 1.00 96.38 228 GLN A N 1
ATOM 1588 C CA . GLN A 1 228 ? -3.011 8.604 11.895 1.00 96.38 228 GLN A CA 1
ATOM 1589 C C . GLN A 1 228 ? -3.677 9.855 11.322 1.00 96.38 228 GLN A C 1
ATOM 1591 O O . GLN A 1 228 ? -3.180 10.971 11.486 1.00 96.38 228 GLN A O 1
ATOM 1596 N N . ALA A 1 229 ? -4.827 9.677 10.686 1.00 94.56 229 ALA A N 1
ATOM 1597 C CA . ALA A 1 229 ? -5.640 10.763 10.165 1.00 94.56 229 ALA A CA 1
ATOM 1598 C C . ALA A 1 229 ? -7.109 10.528 10.508 1.00 94.56 229 ALA A C 1
ATOM 1600 O O . ALA A 1 229 ? -7.579 9.392 10.543 1.00 94.56 229 ALA A O 1
ATOM 1601 N N . THR A 1 230 ? -7.860 11.602 10.742 1.00 92.38 230 THR A N 1
ATOM 1602 C CA . THR A 1 230 ? -9.316 11.491 10.859 1.00 92.38 230 THR A CA 1
ATOM 1603 C C . THR A 1 230 ? -9.878 10.990 9.535 1.00 92.38 230 THR A C 1
ATOM 1605 O O . THR A 1 230 ? -9.624 11.584 8.486 1.00 92.38 230 THR A O 1
ATOM 1608 N N . GLN A 1 231 ? -10.646 9.906 9.587 1.00 81.31 231 GLN A N 1
ATOM 1609 C CA . GLN A 1 231 ? -11.361 9.386 8.434 1.00 81.31 231 GLN A CA 1
ATOM 1610 C C . GLN A 1 231 ? -12.440 10.408 8.060 1.00 81.31 231 GLN A C 1
ATOM 1612 O O . GLN A 1 231 ? -13.284 10.736 8.904 1.00 81.31 231 GLN A O 1
ATOM 1617 N N . PRO A 1 232 ? -12.436 10.958 6.834 1.00 78.88 232 PRO A N 1
ATOM 1618 C CA . PRO A 1 232 ? -13.491 11.870 6.441 1.00 78.88 232 PRO A CA 1
ATOM 1619 C C . PRO A 1 232 ? -14.837 11.144 6.523 1.00 78.88 232 PRO A C 1
ATOM 1621 O O . PRO A 1 232 ? -14.953 9.965 6.179 1.00 78.88 232 PRO A O 1
ATOM 1624 N N . ILE A 1 233 ? -15.859 11.851 7.001 1.00 59.31 233 ILE A N 1
ATOM 1625 C CA . ILE A 1 233 ? -17.213 11.309 7.133 1.00 59.31 233 ILE A CA 1
ATOM 1626 C C . ILE A 1 233 ? -17.658 10.805 5.749 1.00 59.31 233 ILE A C 1
ATOM 1628 O O . ILE A 1 233 ? -17.768 11.599 4.818 1.00 59.31 233 ILE A O 1
ATOM 1632 N N . GLY A 1 234 ? -17.879 9.491 5.614 1.00 71.00 234 GLY A N 1
ATOM 1633 C CA . GLY A 1 234 ? -18.293 8.846 4.359 1.00 71.00 234 GLY A CA 1
ATOM 1634 C C . GLY A 1 234 ? -17.331 7.800 3.781 1.00 71.00 234 GLY A C 1
ATOM 1635 O O . GLY A 1 234 ? -17.694 7.142 2.814 1.00 71.00 234 GLY A O 1
ATOM 1636 N N . TYR A 1 235 ? -16.149 7.587 4.367 1.00 72.19 235 TYR A N 1
ATOM 1637 C CA . TYR A 1 235 ? -15.202 6.538 3.942 1.00 72.19 235 TYR A CA 1
ATOM 1638 C C . TYR A 1 235 ? -15.539 5.145 4.514 1.00 72.19 235 TYR A C 1
ATOM 1640 O O . TYR A 1 235 ? -14.631 4.398 4.863 1.00 72.19 235 TYR A O 1
ATOM 1648 N N . THR A 1 236 ? -16.818 4.784 4.671 1.00 81.69 236 THR A N 1
ATOM 1649 C CA . THR A 1 236 ? -17.182 3.459 5.218 1.00 81.69 236 THR A CA 1
ATOM 1650 C C . THR A 1 236 ? -16.835 2.337 4.246 1.00 81.69 236 THR A C 1
ATOM 1652 O O . THR A 1 236 ? -16.307 1.312 4.661 1.00 81.69 236 THR A O 1
ATOM 1655 N N . THR A 1 237 ? -17.060 2.579 2.954 1.00 89.69 237 THR A N 1
ATOM 1656 C CA . THR A 1 237 ? -16.660 1.702 1.854 1.00 89.69 237 THR A CA 1
ATOM 1657 C C . THR A 1 237 ? -15.578 2.381 1.025 1.00 89.69 237 THR A C 1
ATOM 1659 O O . THR A 1 237 ? -15.689 3.557 0.670 1.00 89.69 237 THR A O 1
ATOM 1662 N N . VAL A 1 238 ? -14.506 1.656 0.725 1.00 92.94 238 VAL A N 1
ATOM 1663 C CA . VAL A 1 238 ? -13.361 2.162 -0.041 1.00 92.94 238 VAL A CA 1
ATOM 1664 C C . VAL A 1 238 ? -12.971 1.171 -1.121 1.00 92.94 238 VAL A C 1
ATOM 1666 O O . VAL A 1 238 ? -13.254 -0.015 -1.020 1.00 92.94 238 VAL A O 1
ATOM 1669 N N . THR A 1 239 ? -12.283 1.640 -2.150 1.00 94.00 239 THR A N 1
ATOM 1670 C CA . THR A 1 239 ? -11.504 0.756 -3.018 1.00 94.00 239 THR A CA 1
ATOM 1671 C C . THR A 1 239 ? -10.059 0.774 -2.532 1.00 94.00 239 THR A C 1
ATOM 1673 O O . THR A 1 239 ? -9.475 1.849 -2.343 1.00 94.00 239 THR A O 1
ATOM 1676 N N . ALA A 1 240 ? -9.496 -0.410 -2.317 1.00 95.00 240 ALA A N 1
ATOM 1677 C CA . ALA A 1 240 ? -8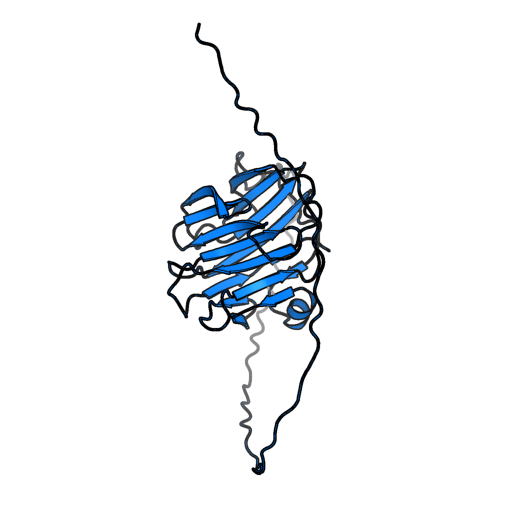.107 -0.597 -1.922 1.00 95.00 240 ALA A CA 1
ATOM 1678 C C . ALA A 1 240 ? -7.241 -0.818 -3.159 1.00 95.00 240 ALA A C 1
ATOM 1680 O O . ALA A 1 240 ? -7.724 -1.350 -4.160 1.00 95.00 240 ALA A O 1
ATOM 1681 N N . GLY A 1 241 ? -5.966 -0.451 -3.111 1.00 95.69 241 GLY A N 1
ATOM 1682 C CA . GLY A 1 241 ? -5.083 -0.795 -4.210 1.00 95.69 241 GLY A CA 1
ATOM 1683 C C . GLY A 1 241 ? -3.606 -0.578 -3.962 1.00 95.69 241 GLY A C 1
ATOM 1684 O O . GLY A 1 241 ? -3.178 -0.058 -2.931 1.00 95.69 241 GLY A O 1
ATOM 1685 N N . LEU A 1 242 ? -2.858 -1.018 -4.962 1.00 97.44 242 LEU A N 1
ATOM 1686 C CA . LEU A 1 242 ? -1.414 -1.011 -5.061 1.00 97.44 242 LEU A CA 1
ATOM 1687 C C . LEU A 1 242 ? -1.036 -0.307 -6.362 1.00 97.44 242 LEU A C 1
ATOM 1689 O O . LEU A 1 242 ? -1.697 -0.486 -7.386 1.00 97.44 242 LEU A O 1
ATOM 1693 N N . SER A 1 243 ? 0.013 0.502 -6.332 1.00 96.44 243 SER A N 1
ATOM 1694 C CA . SER A 1 243 ? 0.534 1.182 -7.516 1.00 96.44 243 SER A CA 1
ATOM 1695 C C . SER A 1 243 ? 2.051 1.223 -7.479 1.00 96.44 243 SER A C 1
ATOM 1697 O O . SER A 1 243 ? 2.659 1.209 -6.409 1.00 96.44 243 SER A O 1
ATOM 1699 N N . VAL A 1 244 ? 2.659 1.359 -8.647 1.00 95.56 244 VAL A N 1
ATOM 1700 C CA . VAL A 1 244 ? 3.921 2.079 -8.796 1.00 95.56 244 VAL A CA 1
ATOM 1701 C C . VAL A 1 244 ? 3.603 3.408 -9.468 1.00 95.56 244 VAL A C 1
ATOM 1703 O O . VAL A 1 244 ? 2.894 3.425 -10.470 1.00 95.56 244 VAL A O 1
ATOM 1706 N N . ALA A 1 245 ? 4.060 4.512 -8.891 1.00 90.25 245 ALA A N 1
ATOM 1707 C CA . ALA A 1 245 ? 3.871 5.848 -9.444 1.00 90.25 245 ALA A CA 1
ATOM 1708 C C . ALA A 1 245 ? 5.227 6.485 -9.728 1.00 90.25 245 ALA A C 1
ATOM 1710 O O . ALA A 1 245 ? 6.190 6.246 -8.995 1.00 90.25 245 ALA A O 1
ATOM 1711 N N . HIS A 1 246 ? 5.305 7.314 -10.767 1.00 84.06 246 HIS A N 1
ATOM 1712 C CA . HIS A 1 246 ? 6.529 8.051 -11.071 1.00 84.06 246 HIS A CA 1
ATOM 1713 C C . HIS A 1 246 ? 6.290 9.557 -11.187 1.00 84.06 246 HIS A C 1
ATOM 1715 O O . HIS A 1 246 ? 5.326 10.020 -11.798 1.00 84.06 246 HIS A O 1
ATOM 1721 N N . GLU A 1 247 ? 7.230 10.332 -10.655 1.00 68.50 247 GLU A N 1
ATOM 1722 C CA . GLU A 1 247 ? 7.324 11.764 -10.914 1.00 68.50 247 GLU A CA 1
ATOM 1723 C C . GLU A 1 247 ? 8.332 11.995 -12.052 1.00 68.50 247 GLU A C 1
ATOM 1725 O O . GLU A 1 247 ? 9.511 12.207 -11.816 1.00 68.50 247 GLU A O 1
ATOM 1730 N N . VAL A 1 248 ? 7.865 11.900 -13.301 1.00 67.25 248 VAL A N 1
ATOM 1731 C CA . VAL A 1 248 ? 8.560 12.272 -14.558 1.00 67.25 248 VAL A CA 1
ATOM 1732 C C . VAL A 1 248 ? 9.981 11.692 -14.774 1.00 67.25 248 VAL A C 1
ATOM 1734 O O . VAL A 1 248 ? 10.966 12.194 -14.245 1.00 67.25 248 VAL A O 1
ATOM 1737 N N . GLY A 1 249 ? 10.128 10.747 -15.714 1.00 62.69 249 GLY A N 1
ATOM 1738 C CA . GLY A 1 249 ? 11.400 10.452 -16.393 1.00 62.69 249 GLY A CA 1
ATOM 1739 C C . GLY A 1 249 ? 11.995 9.046 -16.254 1.00 62.69 249 GLY A C 1
ATOM 1740 O O . GLY A 1 249 ? 13.049 8.826 -16.848 1.00 62.69 249 GLY A O 1
ATOM 1741 N N . ASP A 1 250 ? 11.352 8.101 -15.558 1.00 73.06 250 ASP A N 1
ATOM 1742 C CA . ASP A 1 250 ? 11.827 6.708 -15.489 1.00 73.06 250 ASP A CA 1
ATOM 1743 C C . ASP A 1 250 ? 10.838 5.730 -16.156 1.00 73.06 250 ASP A C 1
ATOM 1745 O O . ASP A 1 250 ? 9.773 5.448 -15.605 1.00 73.06 250 ASP A O 1
ATOM 1749 N N . PRO A 1 251 ? 11.162 5.210 -17.352 1.00 71.56 251 PRO A N 1
ATOM 1750 C CA . PRO A 1 251 ? 10.303 4.293 -18.094 1.00 71.56 251 PRO A CA 1
ATOM 1751 C C . PRO A 1 251 ? 10.317 2.844 -17.594 1.00 71.56 251 PRO A C 1
ATOM 1753 O O . PRO A 1 251 ? 9.661 2.008 -18.215 1.00 71.56 251 PRO A O 1
ATOM 1756 N N . THR A 1 252 ? 11.130 2.521 -16.588 1.00 83.75 252 THR A N 1
ATOM 1757 C CA . THR A 1 252 ? 11.497 1.135 -16.252 1.00 83.75 252 THR A CA 1
ATOM 1758 C C . THR A 1 252 ? 11.350 0.779 -14.780 1.00 83.75 252 THR A C 1
ATOM 1760 O O . THR A 1 252 ? 11.593 -0.370 -14.413 1.00 83.75 252 THR A O 1
ATOM 1763 N N . ALA A 1 253 ? 10.941 1.724 -13.937 1.00 92.81 253 ALA A N 1
ATOM 1764 C CA . ALA A 1 253 ? 10.735 1.454 -12.525 1.00 92.81 253 ALA A CA 1
ATOM 1765 C C . ALA A 1 253 ? 9.580 0.468 -12.292 1.00 92.81 253 ALA A C 1
ATOM 1767 O O . ALA A 1 253 ? 8.540 0.531 -12.956 1.00 92.81 253 ALA A O 1
ATOM 1768 N N . TYR A 1 254 ? 9.752 -0.421 -11.315 1.00 95.44 254 TYR A N 1
ATOM 1769 C CA . TYR A 1 254 ? 8.744 -1.400 -10.926 1.00 95.44 254 TYR A CA 1
ATOM 1770 C C . TYR A 1 254 ? 8.707 -1.600 -9.410 1.00 95.44 254 TYR A C 1
ATOM 1772 O O . TYR A 1 254 ? 9.696 -1.383 -8.717 1.00 95.44 254 TYR A O 1
ATOM 1780 N N . ALA A 1 255 ? 7.551 -2.013 -8.905 1.00 97.44 255 ALA A N 1
ATOM 1781 C CA . ALA A 1 255 ? 7.335 -2.442 -7.533 1.00 97.44 255 ALA A CA 1
ATOM 1782 C C . ALA A 1 255 ? 6.781 -3.8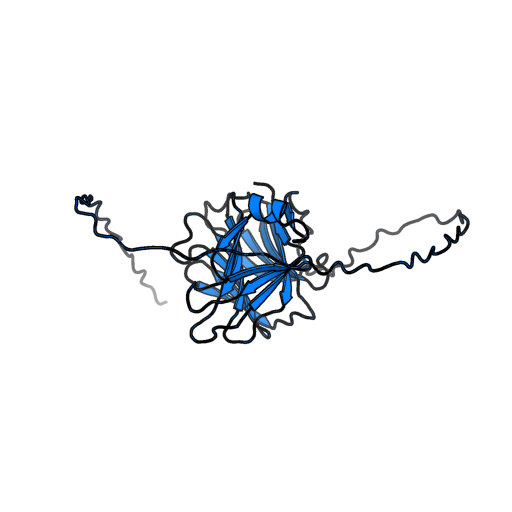69 -7.543 1.00 97.44 255 ALA A C 1
ATOM 1784 O O . ALA A 1 255 ? 5.931 -4.192 -8.378 1.00 97.44 255 ALA A O 1
ATOM 1785 N N . THR A 1 256 ? 7.216 -4.697 -6.598 1.00 97.94 256 THR A N 1
ATOM 1786 C CA . THR A 1 256 ? 6.697 -6.061 -6.433 1.00 97.94 256 THR A CA 1
ATOM 1787 C C . THR A 1 256 ? 5.988 -6.178 -5.095 1.00 97.94 256 THR A C 1
ATOM 1789 O O . THR A 1 256 ? 6.541 -5.789 -4.064 1.00 97.94 256 THR A O 1
ATOM 1792 N N . TRP A 1 257 ? 4.779 -6.730 -5.116 1.00 98.12 257 TRP A N 1
ATOM 1793 C CA . TRP A 1 257 ? 3.919 -6.897 -3.952 1.00 98.12 257 TRP A CA 1
ATOM 1794 C C . TRP A 1 257 ? 3.532 -8.359 -3.745 1.00 98.12 257 TRP A C 1
ATOM 1796 O O . TRP A 1 257 ? 3.376 -9.109 -4.709 1.00 98.12 257 TRP A O 1
ATOM 1806 N N . ASP A 1 258 ? 3.329 -8.736 -2.487 1.00 97.19 258 ASP A N 1
ATOM 1807 C CA . ASP A 1 258 ? 2.850 -10.060 -2.079 1.00 97.19 258 ASP A CA 1
ATOM 1808 C C . ASP A 1 258 ? 2.013 -9.963 -0.783 1.00 97.19 258 ASP A C 1
ATOM 1810 O O . ASP A 1 258 ? 1.875 -8.890 -0.180 1.00 97.19 258 ASP A O 1
ATOM 1814 N N . ASN A 1 259 ? 1.435 -11.084 -0.349 1.00 95.56 259 ASN A N 1
ATOM 1815 C CA . ASN A 1 259 ? 0.781 -11.290 0.940 1.00 95.56 259 ASN A CA 1
ATOM 1816 C C . ASN A 1 259 ? -0.294 -10.246 1.254 1.00 95.56 259 ASN A C 1
ATOM 1818 O O . ASN A 1 259 ? -0.465 -9.810 2.404 1.00 95.56 259 ASN A O 1
ATOM 1822 N N . VAL A 1 260 ? -1.042 -9.858 0.225 1.00 95.94 260 VAL A N 1
ATOM 1823 C CA . VAL A 1 260 ? -2.031 -8.794 0.316 1.00 95.94 260 VAL A CA 1
ATOM 1824 C C . VAL A 1 260 ? -3.244 -9.316 1.068 1.00 95.94 260 VAL A C 1
ATOM 1826 O O . VAL A 1 260 ? -3.768 -10.389 0.795 1.00 95.94 260 VAL A O 1
ATOM 1829 N N . ASN A 1 261 ? -3.685 -8.558 2.060 1.00 95.12 261 ASN A N 1
ATOM 1830 C CA . ASN A 1 261 ? -4.887 -8.837 2.823 1.00 95.12 261 ASN A CA 1
ATOM 1831 C C . ASN A 1 261 ? -5.832 -7.657 2.666 1.00 95.12 261 ASN A C 1
ATOM 1833 O O . ASN A 1 261 ? -5.450 -6.516 2.945 1.00 95.12 261 ASN A O 1
ATOM 1837 N N . VAL A 1 262 ? -7.041 -7.948 2.209 1.00 93.69 262 VAL A N 1
ATOM 1838 C CA . VAL A 1 262 ? -8.083 -6.966 1.941 1.00 93.69 262 VAL A CA 1
ATOM 1839 C C . VAL A 1 262 ? -9.378 -7.458 2.585 1.00 93.69 262 VAL A C 1
ATOM 1841 O O . VAL A 1 262 ? -9.667 -8.655 2.477 1.00 93.69 262 VAL A O 1
ATOM 1844 N N . PRO A 1 263 ? -10.178 -6.586 3.226 1.00 92.19 263 PRO A N 1
ATOM 1845 C CA . PRO A 1 263 ? -11.459 -6.993 3.786 1.00 92.19 263 PRO A CA 1
ATOM 1846 C C . PRO A 1 263 ? -12.376 -7.571 2.705 1.00 92.19 263 PRO A C 1
ATOM 1848 O O . PRO A 1 263 ? -12.208 -7.299 1.513 1.00 92.19 263 PRO A O 1
ATOM 1851 N N . ALA A 1 264 ? -13.350 -8.377 3.121 1.00 88.69 264 ALA A N 1
ATOM 1852 C CA . ALA A 1 264 ? -14.386 -8.824 2.203 1.00 88.69 264 ALA A CA 1
ATOM 1853 C C . ALA A 1 264 ? -15.181 -7.613 1.661 1.00 88.69 264 ALA A C 1
ATOM 1855 O O . ALA A 1 264 ? -15.353 -6.629 2.390 1.00 88.69 264 ALA A O 1
ATOM 1856 N N . PRO A 1 265 ? -15.633 -7.666 0.397 1.00 85.31 265 PRO A N 1
ATOM 1857 C CA . PRO A 1 265 ? -16.538 -6.664 -0.156 1.00 85.31 265 PRO A CA 1
ATOM 1858 C C . PRO A 1 265 ? -17.926 -6.689 0.493 1.00 85.31 265 PRO A C 1
ATOM 1860 O O . PRO A 1 265 ? -18.331 -7.759 1.010 1.00 85.31 265 PRO A O 1
#

Sequence (265 aa):
MRRAGALSLIILGAGCVADPVFEGTGPSGSGGGGGASPATTSPASTSTSASTATTATTTTAGAGGDGGAGGESPCTDEQSPWFPACGGLVETFDDAAVFAASWVAEGGIDVDGGTLNLAVNMNNGDGRASTAATVELDECQISAELVHVPDSPAVAVLFVHTGMQNGGSYFSMRADPTTLRVEAPGDTLIADAQFDPSATPYLRIRASAGTLYFERSSDRVCWSQVTQATQPIGYTTVTAGLSVAHEVGDPTAYATWDNVNVPAP

pLDDT: mean 77.83, std 21.07, range [34.91, 98.31]